Protein AF-A0A9K3CS51-F1 (afdb_monomer_lite)

Foldseek 3Di:
DVVVVVQVVQDDVPDDGDDDDDDDPVCVVVVVVVVVVDPDDDDDDDDDVVVVVVVVVVCVVCVVVVVVVVVVVVVVVVVVVVVVVVVVVVCCVVCVVVVVPDDDDDDPDDPVRVVVLVVLVVCCVVVVDPPVRSVVVNVCVPDPPPDPPPPPDDPPPQPPVNVVVVVVVVVVVVVVVVVVVCVVVVPDDDPVVVVVVVVVVVVPDDDPPDDDPVRVVVVVVVVVVVVVVVVVVPPDDDDDDDDDDDDDD

Organism: NCBI:txid797122

InterPro domains:
  IPR027417 P-loop containing nucleoside triphosphate hydrolase [G3DSA:3.40.50.300] (1-119)
  IPR027417 P-loop containing nucleoside triphosphate hydrolase [SSF52540] (1-92)
  IPR050079 DEAD box RNA helicase [PTHR47959] (2-235)

Structure (mmCIF, N/CA/C/O backbone):
data_AF-A0A9K3CS51-F1
#
_entry.id   AF-A0A9K3CS51-F1
#
loop_
_atom_site.group_PDB
_atom_site.id
_atom_site.type_symbol
_atom_site.label_atom_id
_atom_site.label_alt_id
_atom_site.label_comp_id
_atom_site.label_asym_id
_atom_site.label_entity_id
_atom_site.label_seq_id
_atom_site.pdbx_PDB_ins_code
_atom_site.Cartn_x
_atom_site.Cartn_y
_atom_site.Cartn_z
_atom_site.occupancy
_atom_site.B_iso_or_equiv
_atom_site.auth_seq_id
_atom_site.auth_comp_id
_atom_site.auth_asym_id
_atom_site.auth_atom_id
_atom_site.pdbx_PDB_model_num
ATOM 1 N N . GLU A 1 1 ? -0.557 -7.206 22.314 1.00 60.78 1 GLU A N 1
ATOM 2 C CA . GLU A 1 1 ? 0.568 -6.248 22.241 1.00 60.78 1 GLU A CA 1
ATOM 3 C C . GLU A 1 1 ? 0.472 -5.259 21.083 1.00 60.78 1 GLU A C 1
ATOM 5 O O . GLU A 1 1 ? 0.597 -4.070 21.333 1.00 60.78 1 GLU A O 1
ATOM 10 N N . GLU A 1 2 ? 0.184 -5.680 19.843 1.00 77.31 2 GLU A N 1
ATOM 11 C CA . GLU A 1 2 ? 0.169 -4.758 18.687 1.00 77.31 2 GLU A CA 1
ATOM 12 C C . GLU A 1 2 ? -0.729 -3.517 18.868 1.00 77.31 2 GLU A C 1
ATOM 14 O O . GLU A 1 2 ? -0.327 -2.407 18.525 1.00 77.31 2 GLU A O 1
ATOM 19 N N . HIS A 1 3 ? -1.920 -3.676 19.451 1.00 79.06 3 HIS A N 1
ATOM 20 C CA . HIS A 1 3 ? -2.832 -2.555 19.683 1.00 79.06 3 HIS A CA 1
ATOM 21 C C . HIS A 1 3 ? -2.299 -1.548 20.717 1.00 79.06 3 HIS A C 1
ATOM 23 O O . HIS A 1 3 ? -2.399 -0.348 20.497 1.00 79.06 3 HIS A O 1
ATOM 29 N N . VAL A 1 4 ? -1.639 -2.016 21.781 1.00 78.12 4 VAL A N 1
ATOM 30 C CA . VAL A 1 4 ? -1.059 -1.149 22.823 1.00 78.12 4 VAL A CA 1
ATOM 31 C C . VAL A 1 4 ? 0.035 -0.253 22.238 1.00 78.12 4 VAL A C 1
ATOM 33 O O . VAL A 1 4 ? 0.083 0.938 22.529 1.00 78.12 4 VAL A O 1
ATOM 36 N N . HIS A 1 5 ? 0.872 -0.784 21.342 1.00 82.44 5 HIS A N 1
ATOM 37 C CA . HIS A 1 5 ? 1.891 0.018 20.656 1.00 82.44 5 HIS A CA 1
ATOM 38 C C . HIS A 1 5 ? 1.290 1.050 19.693 1.00 82.44 5 HIS A C 1
ATOM 40 O O . HIS A 1 5 ? 1.863 2.122 19.503 1.00 82.44 5 HIS A O 1
ATOM 46 N N . ARG A 1 6 ? 0.132 0.749 19.089 1.00 81.75 6 ARG A N 1
ATOM 47 C CA . ARG A 1 6 ? -0.605 1.708 18.253 1.00 81.75 6 ARG A CA 1
ATOM 48 C C . ARG A 1 6 ? -1.228 2.813 19.113 1.00 81.75 6 ARG A C 1
ATOM 50 O O . ARG A 1 6 ? -1.012 3.984 18.806 1.00 81.75 6 ARG A O 1
ATOM 57 N N . ALA A 1 7 ? -1.888 2.448 20.212 1.00 78.75 7 ALA A N 1
ATOM 58 C CA . ALA A 1 7 ? -2.456 3.381 21.185 1.00 78.75 7 ALA A CA 1
ATOM 59 C C . ALA A 1 7 ? -1.379 4.278 21.822 1.00 78.75 7 ALA A C 1
ATOM 61 O O . ALA A 1 7 ? -1.579 5.473 22.003 1.00 78.75 7 ALA A O 1
ATOM 62 N N . GLY A 1 8 ? -0.174 3.754 22.062 1.00 80.44 8 GLY A N 1
ATOM 63 C CA . GLY A 1 8 ? 0.957 4.537 22.568 1.00 80.44 8 GLY A CA 1
ATOM 64 C C . GLY A 1 8 ? 1.396 5.702 21.665 1.00 80.44 8 GLY A C 1
ATOM 65 O O . GLY A 1 8 ? 2.151 6.560 22.110 1.00 80.44 8 GLY A O 1
ATOM 66 N N . ARG A 1 9 ? 0.928 5.775 20.407 1.00 84.62 9 ARG A N 1
ATOM 67 C CA . ARG A 1 9 ? 1.195 6.914 19.505 1.00 84.62 9 ARG A CA 1
ATOM 68 C C . ARG A 1 9 ? 0.262 8.102 19.755 1.00 84.62 9 ARG A C 1
ATOM 70 O O . ARG A 1 9 ? 0.612 9.216 19.361 1.00 84.62 9 ARG A O 1
ATOM 77 N N . THR A 1 10 ? -0.909 7.874 20.355 1.00 83.88 10 THR A N 1
ATOM 78 C CA . THR A 1 10 ? -1.945 8.903 20.544 1.00 83.88 10 THR A CA 1
ATOM 79 C C . THR A 1 10 ? -1.752 9.681 21.845 1.00 83.88 10 THR A C 1
ATOM 81 O O . THR A 1 10 ? -1.935 10.896 21.851 1.00 83.88 10 THR A O 1
ATOM 84 N N . ALA A 1 11 ? -1.310 9.031 22.925 1.00 77.50 11 ALA A N 1
ATOM 85 C CA . ALA A 1 11 ? -1.002 9.696 24.190 1.00 77.50 11 ALA A CA 1
ATOM 86 C C . ALA A 1 11 ? 0.442 10.234 24.202 1.00 77.50 11 ALA A C 1
ATOM 88 O O . ALA A 1 11 ? 1.408 9.474 24.142 1.00 77.50 11 ALA A O 1
ATOM 89 N N . ARG A 1 12 ? 0.602 11.560 24.296 1.00 79.06 12 ARG A N 1
ATOM 90 C CA . ARG A 1 12 ? 1.907 12.237 24.432 1.00 79.06 12 ARG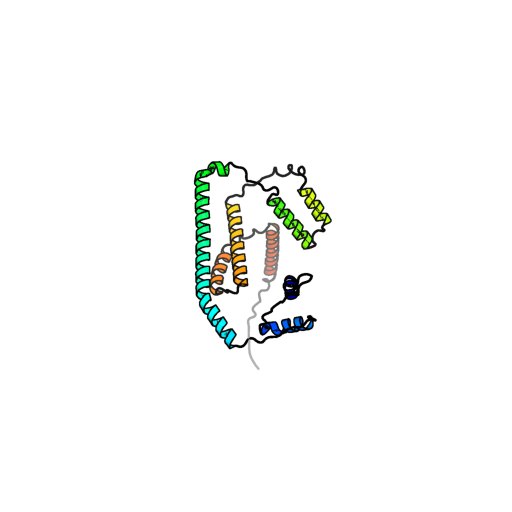 A CA 1
ATOM 91 C C . ARG A 1 12 ? 2.053 12.799 25.845 1.00 79.06 12 ARG A C 1
ATOM 93 O O . ARG A 1 12 ? 1.056 13.123 26.480 1.00 79.06 12 ARG A O 1
ATOM 100 N N . LYS A 1 13 ? 3.286 12.940 26.347 1.00 83.06 13 LYS A N 1
ATOM 101 C CA . LYS A 1 13 ? 3.548 13.444 27.710 1.00 83.06 13 LYS A CA 1
ATOM 102 C C . LYS A 1 13 ? 2.792 14.761 27.955 1.00 83.06 13 LYS A C 1
ATOM 104 O O . LYS A 1 13 ? 3.029 15.738 27.255 1.00 83.06 13 LYS A O 1
ATOM 109 N N . GLY A 1 14 ? 1.906 14.762 28.952 1.00 82.19 14 GLY A N 1
ATOM 110 C CA . GLY A 1 14 ? 1.109 15.929 29.347 1.00 82.19 14 GLY A CA 1
ATOM 111 C C . GLY A 1 14 ? -0.234 16.099 28.626 1.00 82.19 14 GLY A C 1
ATOM 112 O O . GLY A 1 14 ? -0.964 17.019 28.972 1.00 82.19 14 GLY A O 1
ATOM 113 N N . MET A 1 15 ? -0.592 15.231 27.671 1.00 80.00 15 MET A N 1
ATOM 114 C CA . MET A 1 15 ? -1.892 15.258 26.987 1.00 80.00 15 MET A CA 1
ATOM 115 C C . MET A 1 15 ? -2.560 13.880 27.011 1.00 80.00 15 MET A C 1
ATOM 117 O O . MET A 1 15 ? -1.904 12.858 26.798 1.00 80.00 15 MET A O 1
ATOM 121 N N . SER A 1 16 ? -3.875 13.841 27.233 1.00 81.00 16 SER A N 1
ATOM 122 C CA . SER A 1 16 ? -4.664 12.617 27.084 1.00 81.00 16 SER A CA 1
ATOM 123 C C . SER A 1 16 ? -4.859 12.292 25.599 1.00 81.00 16 SER A C 1
ATOM 125 O O . SER A 1 16 ? -5.219 13.150 24.796 1.00 81.00 16 SER A O 1
ATOM 127 N N . GLY A 1 17 ? -4.586 11.043 25.221 1.00 83.62 17 GLY A N 1
ATOM 128 C CA . GLY A 1 17 ? -4.902 10.505 23.898 1.00 83.62 17 GLY A CA 1
ATOM 129 C C . GLY A 1 17 ? -6.182 9.678 23.963 1.00 83.62 17 GLY A C 1
ATOM 130 O O . GLY A 1 17 ? -6.370 8.926 24.917 1.00 83.62 17 GLY A O 1
ATOM 131 N N . VAL A 1 18 ? -7.046 9.804 22.955 1.00 85.25 18 VAL A N 1
ATOM 132 C CA . VAL A 1 18 ? -8.214 8.929 22.784 1.00 85.25 18 VAL A CA 1
ATOM 133 C C . VAL A 1 18 ? -7.890 7.919 21.694 1.00 85.25 18 VAL A C 1
ATOM 135 O O . VAL A 1 18 ? -7.451 8.299 20.607 1.00 85.25 18 VAL A O 1
ATOM 138 N N . ASP A 1 19 ? -8.096 6.641 21.988 1.00 86.75 19 ASP A N 1
ATOM 139 C CA . ASP A 1 19 ? -8.000 5.563 21.010 1.00 86.75 19 ASP A CA 1
ATOM 140 C C . ASP A 1 19 ? -9.376 4.926 20.805 1.00 86.75 19 ASP A C 1
ATOM 142 O O . ASP A 1 19 ? -10.133 4.737 21.759 1.00 86.75 19 ASP A O 1
ATOM 146 N N . VAL A 1 20 ? -9.716 4.633 19.549 1.00 88.50 20 VAL A N 1
ATOM 147 C CA . VAL A 1 20 ? -11.029 4.104 19.162 1.00 88.50 20 VAL A CA 1
ATOM 148 C C . VAL A 1 20 ? -10.824 2.807 18.394 1.00 88.50 20 VAL A C 1
ATOM 150 O O . VAL A 1 20 ? -10.266 2.797 17.298 1.00 88.50 20 VAL A O 1
ATOM 153 N N . MET A 1 21 ? -11.322 1.707 18.958 1.00 86.62 21 MET A N 1
ATOM 154 C CA . MET A 1 21 ? -11.309 0.392 18.323 1.00 86.62 21 MET A CA 1
ATOM 155 C C . MET A 1 21 ? -12.717 0.016 17.850 1.00 86.62 21 MET A C 1
ATOM 157 O O . MET A 1 21 ? -13.659 -0.007 18.639 1.00 86.62 21 MET A O 1
ATOM 161 N N . LEU A 1 22 ? -12.844 -0.350 16.572 1.00 89.25 22 LEU A N 1
ATOM 162 C CA . LEU A 1 22 ? -14.018 -1.059 16.063 1.00 89.25 22 LEU A CA 1
ATOM 163 C C . LEU A 1 22 ? -13.807 -2.559 16.258 1.00 89.25 22 LEU A C 1
ATOM 165 O O . LEU A 1 22 ? -12.813 -3.114 15.793 1.00 89.25 22 LEU A O 1
ATOM 169 N N . VAL A 1 23 ? -14.736 -3.206 16.956 1.00 89.88 23 VAL A N 1
ATOM 170 C CA . VAL A 1 23 ? -14.643 -4.627 17.304 1.00 89.88 23 VAL A CA 1
ATOM 171 C C . VAL A 1 23 ? -15.681 -5.404 16.509 1.00 89.88 23 VAL A C 1
ATOM 173 O O . VAL A 1 23 ? -16.881 -5.177 16.654 1.00 89.88 23 VAL A O 1
ATOM 176 N N . SER A 1 24 ? -15.210 -6.332 15.680 1.00 89.25 24 SER A N 1
ATOM 177 C CA . SER A 1 24 ? -16.059 -7.320 15.017 1.00 89.25 24 SER A CA 1
ATOM 178 C C . SER A 1 24 ? -16.418 -8.462 15.981 1.00 89.25 24 SER A C 1
ATOM 180 O O . SER A 1 24 ? -15.819 -8.607 17.050 1.00 89.25 24 SER A O 1
ATOM 182 N N . GLU A 1 25 ? -17.382 -9.313 15.627 1.00 87.12 25 GLU A N 1
ATOM 183 C CA . GLU A 1 25 ? -17.766 -10.446 16.482 1.00 87.12 25 GLU A CA 1
ATOM 184 C C . GLU A 1 25 ? -16.616 -11.426 16.744 1.00 87.12 25 GLU A C 1
ATOM 186 O O . GLU A 1 25 ? -16.468 -11.901 17.874 1.00 87.12 25 GLU A O 1
ATOM 191 N N . SER A 1 26 ? -15.762 -11.671 15.746 1.00 90.88 26 SER A N 1
ATOM 192 C CA . SER A 1 26 ? -14.605 -12.565 15.871 1.00 90.88 26 SER A CA 1
ATOM 193 C C . SER A 1 26 ? -13.559 -12.049 16.858 1.00 90.88 26 SER A C 1
ATOM 195 O O . SER A 1 26 ? -12.896 -12.838 17.529 1.00 90.88 26 SER A O 1
ATOM 197 N N . ASP A 1 27 ? -13.445 -10.728 17.003 1.00 88.94 27 ASP A N 1
ATOM 198 C CA . ASP A 1 27 ? -12.407 -10.096 17.821 1.00 88.94 27 ASP A CA 1
ATOM 199 C C . ASP A 1 27 ? -12.849 -9.834 19.267 1.00 88.94 27 ASP A C 1
ATOM 201 O O . ASP A 1 27 ? -12.068 -9.331 20.081 1.00 88.94 27 ASP A O 1
ATOM 205 N N . ARG A 1 28 ? -14.080 -10.218 19.638 1.00 88.50 28 ARG A N 1
ATOM 206 C CA . ARG A 1 28 ? -14.637 -9.984 20.983 1.00 88.50 28 ARG A CA 1
ATOM 207 C C . ARG A 1 28 ? -13.790 -10.586 22.103 1.00 88.50 28 ARG A C 1
ATOM 209 O O . ARG A 1 28 ? -13.698 -10.001 23.180 1.00 88.50 28 ARG A O 1
ATOM 216 N N . THR A 1 29 ? -13.171 -11.743 21.884 1.00 89.81 29 THR A N 1
ATOM 217 C CA . THR A 1 29 ? -12.295 -12.390 22.880 1.00 89.81 29 THR A CA 1
ATOM 218 C C . THR A 1 29 ? -11.025 -11.574 23.124 1.00 89.81 29 THR A C 1
ATOM 220 O O . THR A 1 29 ? -10.633 -11.365 24.274 1.00 89.81 29 THR A O 1
ATOM 223 N N . ASN A 1 30 ? -10.428 -11.043 22.055 1.00 86.94 30 ASN A N 1
ATOM 224 C CA . ASN A 1 30 ? -9.260 -10.171 22.120 1.00 86.94 30 ASN A CA 1
ATOM 225 C C . ASN A 1 30 ? -9.591 -8.831 22.780 1.00 86.94 30 ASN A C 1
ATOM 227 O O . ASN A 1 30 ? -8.854 -8.400 23.665 1.00 86.94 30 ASN A O 1
ATOM 231 N N . ALA A 1 31 ? -10.722 -8.220 22.421 1.00 87.12 31 ALA A N 1
ATOM 232 C CA . ALA A 1 31 ? -11.194 -6.986 23.042 1.00 87.12 31 ALA A CA 1
ATOM 233 C C . ALA A 1 31 ? -11.432 -7.162 24.552 1.00 87.12 31 ALA A C 1
ATOM 235 O O . ALA A 1 31 ? -10.985 -6.337 25.344 1.00 87.12 31 ALA A O 1
ATOM 236 N N . LYS A 1 32 ? -12.040 -8.281 24.977 1.00 88.19 32 LYS A N 1
ATOM 237 C CA . LYS A 1 32 ? -12.217 -8.610 26.404 1.00 88.19 32 LYS A CA 1
ATOM 238 C C . LYS A 1 32 ? -10.892 -8.759 27.150 1.00 88.19 32 LYS A C 1
ATOM 240 O O . LYS A 1 32 ? -10.814 -8.375 28.311 1.00 88.19 32 LYS A O 1
ATOM 245 N N . ARG A 1 33 ? -9.861 -9.331 26.519 1.00 88.94 33 ARG A N 1
ATOM 246 C CA . ARG A 1 33 ? -8.523 -9.429 27.124 1.00 88.94 33 ARG A CA 1
ATOM 247 C C . ARG A 1 33 ? -7.908 -8.044 27.323 1.00 88.94 33 ARG A C 1
ATOM 249 O O . ARG A 1 33 ? -7.457 -7.753 28.421 1.00 88.94 33 ARG A O 1
ATOM 256 N N . ILE A 1 34 ? -7.962 -7.194 26.299 1.00 86.25 34 ILE A N 1
ATOM 257 C CA . ILE A 1 34 ? -7.446 -5.819 26.369 1.00 86.25 34 ILE A CA 1
ATOM 258 C C . ILE A 1 34 ? -8.180 -5.034 27.461 1.00 86.25 34 ILE A C 1
ATOM 260 O O . ILE A 1 34 ? -7.543 -4.391 28.286 1.00 86.25 34 ILE A O 1
ATOM 264 N N . LEU A 1 35 ? -9.506 -5.161 27.539 1.00 86.44 35 LEU A N 1
ATOM 265 C CA . LEU A 1 35 ? -10.313 -4.484 28.554 1.00 86.44 35 LEU A CA 1
ATOM 266 C C . LEU A 1 35 ? -9.942 -4.890 29.991 1.00 86.44 35 LEU A C 1
ATOM 268 O O . LEU A 1 35 ? -10.016 -4.061 30.886 1.00 86.44 35 LEU A O 1
ATOM 272 N N . LYS A 1 36 ? -9.517 -6.141 30.219 1.00 87.88 36 LYS A N 1
ATOM 273 C CA . LYS A 1 36 ? -9.029 -6.592 31.536 1.00 87.88 36 LYS A CA 1
ATOM 274 C C . LYS A 1 36 ? -7.675 -5.987 31.917 1.00 87.88 36 LYS A C 1
ATOM 276 O O . LYS A 1 36 ? -7.378 -5.880 33.101 1.00 87.88 36 LYS A O 1
ATOM 281 N N . GLU A 1 37 ? -6.842 -5.658 30.933 1.00 84.88 37 GLU A N 1
ATOM 282 C CA . GLU A 1 37 ? -5.500 -5.099 31.143 1.00 84.88 37 GLU A CA 1
ATOM 283 C C . GLU A 1 37 ? -5.532 -3.571 31.328 1.00 84.88 37 GLU A C 1
ATOM 285 O O . GLU A 1 37 ? -4.684 -3.008 32.024 1.00 84.88 37 GLU A O 1
ATOM 290 N N . VAL A 1 38 ? -6.518 -2.893 30.734 1.00 83.75 38 VAL A N 1
ATOM 291 C CA . VAL A 1 38 ? -6.693 -1.438 30.821 1.00 83.75 38 VAL A CA 1
ATOM 292 C C . VAL A 1 38 ? -7.242 -1.041 32.197 1.00 83.75 38 VAL A C 1
ATOM 294 O O . VAL A 1 38 ? -8.274 -1.533 32.636 1.00 83.75 38 VAL A O 1
ATOM 297 N N . LYS A 1 39 ? -6.563 -0.106 32.875 1.00 78.88 39 LYS A N 1
ATOM 298 C CA . LYS A 1 39 ? -6.945 0.424 34.204 1.00 78.88 39 LYS A CA 1
ATOM 299 C C . LYS A 1 39 ? -7.625 1.806 34.150 1.00 78.88 39 LYS A C 1
ATOM 301 O O . LYS A 1 39 ? -7.621 2.524 35.144 1.00 78.88 39 LYS A O 1
ATOM 306 N N . GLY A 1 40 ? -8.136 2.204 32.986 1.00 79.75 40 GLY A N 1
ATOM 307 C CA . GLY A 1 40 ? -8.783 3.501 32.751 1.00 79.75 40 GLY A CA 1
ATOM 308 C C . GLY A 1 40 ? -10.279 3.372 32.472 1.00 79.75 40 GLY A C 1
ATOM 309 O O . GLY A 1 40 ? -10.794 2.263 32.346 1.00 79.75 40 GLY A O 1
ATOM 310 N N . ASP A 1 41 ? -10.959 4.512 32.352 1.00 82.38 41 ASP A N 1
ATOM 311 C CA . ASP A 1 41 ? -12.364 4.544 31.948 1.00 82.38 41 ASP A CA 1
ATOM 312 C C . ASP A 1 41 ? -12.497 4.140 30.471 1.00 82.38 41 ASP A C 1
ATOM 314 O O . ASP A 1 41 ? -11.832 4.703 29.595 1.00 82.38 41 ASP A O 1
ATOM 318 N N . VAL A 1 42 ? -13.321 3.128 30.199 1.00 85.50 42 VAL A N 1
ATOM 319 C CA . VAL A 1 42 ? -13.534 2.591 28.853 1.00 85.50 42 VAL A CA 1
ATOM 320 C C . VAL A 1 42 ? -15.009 2.677 28.516 1.00 85.50 42 VAL A C 1
ATOM 322 O O . VAL A 1 42 ? -15.845 1.968 29.074 1.00 85.50 42 VAL A O 1
ATOM 325 N N . THR A 1 43 ? -15.326 3.513 27.530 1.00 88.88 43 THR A N 1
ATOM 326 C CA . THR A 1 43 ? -16.689 3.641 27.023 1.00 88.88 43 THR A CA 1
ATOM 327 C C . THR A 1 43 ? -16.942 2.619 25.919 1.00 88.88 43 THR A C 1
ATOM 329 O O . THR A 1 43 ? -16.314 2.636 24.862 1.00 88.88 43 THR A O 1
ATOM 332 N N . MET A 1 44 ? -17.892 1.715 26.157 1.00 88.88 44 MET A N 1
ATOM 333 C CA . MET A 1 44 ? -18.355 0.755 25.157 1.00 88.88 44 MET A CA 1
ATOM 334 C C . MET A 1 44 ? -19.633 1.276 24.504 1.00 88.88 44 MET A C 1
ATOM 336 O O . MET A 1 44 ? -20.599 1.597 25.193 1.00 88.88 44 MET A O 1
ATOM 340 N N . ARG A 1 45 ? -19.649 1.356 23.171 1.00 90.00 45 ARG A N 1
ATOM 341 C CA . ARG A 1 45 ? -20.833 1.748 22.397 1.00 90.00 45 ARG A CA 1
ATOM 342 C C . ARG A 1 45 ? -21.180 0.658 21.396 1.00 90.00 45 ARG A C 1
ATOM 344 O O . ARG A 1 45 ? -20.312 0.198 20.658 1.00 90.00 45 ARG A O 1
ATOM 351 N N . THR A 1 46 ? -22.451 0.279 21.360 1.00 90.62 46 THR A N 1
ATOM 352 C CA . THR A 1 46 ? -22.994 -0.600 20.322 1.00 90.62 46 THR A CA 1
ATOM 353 C C . THR A 1 46 ? -23.475 0.264 19.164 1.00 90.62 46 THR A C 1
ATOM 355 O O . THR A 1 46 ? -24.183 1.247 19.378 1.00 90.62 46 THR A O 1
ATOM 358 N N . ILE A 1 47 ? -23.068 -0.082 17.944 1.00 90.25 47 ILE A N 1
ATOM 359 C CA . ILE A 1 47 ? -23.504 0.616 16.732 1.00 90.25 47 ILE A CA 1
ATOM 360 C C . ILE A 1 47 ? -24.870 0.040 16.323 1.00 90.25 47 ILE A C 1
ATOM 362 O O . ILE A 1 47 ? -24.959 -1.179 16.185 1.00 90.25 47 ILE A O 1
ATOM 366 N N . PRO A 1 48 ? -25.917 0.867 16.137 1.00 93.50 48 PRO A N 1
ATOM 367 C CA . PRO A 1 48 ? -27.208 0.403 15.635 1.00 93.50 48 PRO A CA 1
ATOM 368 C C . PRO A 1 48 ? -27.113 -0.125 14.201 1.00 93.50 48 PRO A C 1
ATOM 370 O O . PRO A 1 48 ? -26.369 0.425 13.385 1.00 93.50 48 PRO A O 1
ATOM 373 N N . ASP A 1 49 ? -27.929 -1.125 13.871 1.00 92.31 49 ASP A N 1
ATOM 374 C CA . ASP A 1 49 ? -27.917 -1.763 12.548 1.00 92.31 49 ASP A CA 1
ATOM 375 C C . ASP A 1 49 ? -28.258 -0.792 11.409 1.00 92.31 49 ASP A C 1
ATOM 377 O O . ASP A 1 49 ? -27.659 -0.867 10.337 1.00 92.31 49 ASP A O 1
ATOM 381 N N . THR A 1 50 ? -29.118 0.198 11.665 1.00 94.81 50 THR A N 1
ATOM 382 C CA . THR A 1 50 ? -29.484 1.242 10.691 1.00 94.81 50 THR A CA 1
ATOM 383 C C . THR A 1 50 ? -28.266 2.013 10.176 1.00 94.81 50 THR A C 1
ATOM 385 O O . THR A 1 50 ? -28.098 2.209 8.975 1.00 94.81 50 THR A O 1
ATOM 388 N N . VAL A 1 51 ? -27.344 2.379 11.071 1.00 94.62 51 VAL A N 1
ATOM 389 C CA . VAL A 1 51 ? -26.107 3.091 10.710 1.00 94.62 51 VAL A CA 1
ATOM 390 C C . VAL A 1 51 ? -25.181 2.191 9.888 1.00 94.62 51 VAL A C 1
ATOM 392 O O . VAL A 1 51 ? -24.482 2.655 8.985 1.00 94.62 51 VAL A O 1
ATOM 395 N N . ILE A 1 52 ? -25.166 0.890 10.189 1.00 92.06 52 ILE A N 1
ATOM 396 C CA . ILE A 1 52 ? -24.362 -0.089 9.455 1.00 92.06 52 ILE A CA 1
ATOM 397 C C . ILE A 1 52 ? -24.883 -0.222 8.021 1.00 92.06 52 ILE A C 1
ATOM 399 O O . ILE A 1 52 ? -24.079 -0.272 7.088 1.00 92.06 52 ILE A O 1
ATOM 403 N N . GLU A 1 53 ? -26.199 -0.263 7.827 1.00 95.75 53 GLU A N 1
ATOM 404 C CA . GLU A 1 53 ? -26.833 -0.322 6.506 1.00 95.75 53 GLU A CA 1
ATOM 405 C C . GLU A 1 53 ? -26.540 0.926 5.667 1.00 95.75 53 GLU A C 1
ATOM 407 O O . GLU A 1 53 ? -26.098 0.796 4.521 1.00 95.75 53 GLU A O 1
ATOM 412 N N . ASP A 1 54 ? -26.644 2.119 6.255 1.00 96.56 54 ASP A N 1
ATOM 413 C CA . ASP A 1 54 ? -26.301 3.378 5.584 1.00 96.56 54 ASP A CA 1
ATOM 414 C C . ASP A 1 54 ? -24.844 3.395 5.101 1.00 96.56 54 ASP A C 1
ATOM 416 O O . ASP A 1 54 ? -24.535 3.775 3.964 1.00 96.56 54 ASP A O 1
ATOM 420 N N . ILE A 1 55 ? -23.913 2.963 5.959 1.00 95.25 55 ILE A N 1
ATOM 421 C CA . ILE A 1 55 ? -22.489 2.896 5.614 1.00 95.25 55 ILE A CA 1
ATOM 422 C C . ILE A 1 55 ? -22.247 1.825 4.548 1.00 95.25 55 ILE A C 1
ATOM 424 O O . ILE A 1 55 ? -21.493 2.072 3.605 1.00 95.25 55 ILE A O 1
ATOM 428 N N . LYS A 1 56 ? -22.903 0.661 4.633 1.00 94.94 56 LYS A N 1
ATOM 429 C CA . LYS A 1 56 ? -22.833 -0.376 3.589 1.00 94.94 56 LYS A CA 1
ATOM 430 C C . LYS A 1 56 ? -23.312 0.155 2.237 1.00 94.94 56 LYS A C 1
ATOM 432 O O . LYS A 1 56 ? -22.670 -0.133 1.222 1.00 94.94 56 LYS A O 1
ATOM 437 N N . GLY A 1 57 ? -24.373 0.961 2.215 1.00 95.81 57 GLY A N 1
ATOM 438 C CA . GLY A 1 57 ? -24.847 1.655 1.017 1.00 95.81 57 GLY A CA 1
ATOM 439 C C . GLY A 1 57 ? -23.774 2.570 0.421 1.00 95.81 57 GLY A C 1
ATOM 440 O O . GLY A 1 57 ? -23.422 2.429 -0.751 1.00 95.81 57 GLY A O 1
ATOM 441 N N . LYS A 1 58 ? -23.168 3.433 1.249 1.00 96.12 58 LYS A N 1
ATOM 442 C CA . LYS A 1 58 ? -22.077 4.343 0.838 1.00 96.12 58 LYS A CA 1
ATOM 443 C C . LYS A 1 58 ? -20.836 3.606 0.327 1.00 96.12 58 LYS A C 1
ATOM 445 O O . LYS A 1 58 ? -20.223 4.009 -0.659 1.00 96.12 58 LYS A O 1
ATOM 450 N N . VAL A 1 59 ? -20.446 2.509 0.976 1.00 95.81 59 VAL A N 1
ATOM 451 C CA . VAL A 1 59 ? -19.313 1.685 0.521 1.00 95.81 59 VAL A CA 1
ATOM 452 C C . VAL A 1 59 ? -19.628 1.054 -0.834 1.00 95.81 59 VAL A C 1
ATOM 454 O O . VAL A 1 59 ? -18.780 1.047 -1.727 1.00 95.81 59 VAL A O 1
ATOM 457 N N . SER A 1 60 ? -20.855 0.565 -1.015 1.00 94.94 60 SER A N 1
ATOM 458 C CA . SER A 1 60 ? -21.289 -0.058 -2.266 1.00 94.94 60 SER A CA 1
ATOM 459 C C . SER A 1 60 ? -21.314 0.939 -3.426 1.00 94.94 60 SER A C 1
ATOM 461 O O . SER A 1 60 ? -20.853 0.600 -4.516 1.00 94.94 60 SER A O 1
ATOM 463 N N . SER A 1 61 ? -21.751 2.183 -3.192 1.00 95.44 61 SER A N 1
ATOM 464 C CA . SER A 1 61 ? -21.754 3.226 -4.225 1.00 95.44 61 SER A CA 1
ATOM 465 C C . SER A 1 61 ? -20.341 3.624 -4.665 1.00 95.44 61 SER A C 1
ATOM 467 O O . SER A 1 61 ? -20.091 3.824 -5.851 1.00 95.44 61 SER A O 1
ATOM 469 N N . VAL A 1 62 ? -19.387 3.696 -3.731 1.00 96.62 62 VAL A N 1
ATOM 470 C CA . VAL A 1 62 ? -17.995 4.084 -4.032 1.00 96.62 62 VAL A CA 1
ATOM 471 C C . VAL A 1 62 ? -17.193 2.932 -4.648 1.00 96.62 62 VAL A C 1
ATOM 473 O O . VAL A 1 62 ? -16.259 3.165 -5.419 1.00 96.62 62 VAL A O 1
ATOM 476 N N . ARG A 1 63 ? -17.569 1.677 -4.375 1.00 95.38 63 ARG A N 1
ATOM 477 C CA . ARG A 1 63 ? -16.843 0.488 -4.847 1.00 95.38 63 ARG A CA 1
ATOM 478 C C . ARG A 1 63 ? -16.652 0.471 -6.363 1.00 95.38 63 ARG A C 1
ATOM 480 O O . ARG A 1 63 ? -15.558 0.154 -6.826 1.00 95.38 63 ARG A O 1
ATOM 487 N N . ALA A 1 64 ? -17.680 0.826 -7.132 1.00 93.81 64 ALA A N 1
ATOM 488 C CA . ALA A 1 64 ? -17.593 0.849 -8.592 1.00 93.81 64 ALA A CA 1
ATOM 489 C C . ALA A 1 64 ? -16.545 1.861 -9.090 1.00 93.81 64 ALA A C 1
ATOM 491 O O . ALA A 1 64 ? -15.733 1.536 -9.959 1.00 93.81 64 ALA A O 1
ATOM 492 N N . VAL A 1 65 ? -16.513 3.053 -8.485 1.00 95.62 65 VAL A N 1
ATOM 493 C CA . VAL A 1 65 ? -15.564 4.126 -8.819 1.00 95.62 65 VAL A CA 1
ATOM 494 C C . VAL A 1 65 ? -14.132 3.706 -8.494 1.00 95.62 65 VAL A C 1
ATOM 496 O O . VAL A 1 65 ? -13.243 3.837 -9.333 1.00 95.62 65 VAL A O 1
ATOM 499 N N . VAL A 1 66 ? -13.908 3.125 -7.313 1.00 96.44 66 VAL A N 1
ATOM 500 C CA . VAL A 1 66 ? -12.577 2.646 -6.902 1.00 96.44 66 VAL A CA 1
ATOM 501 C C . VAL A 1 66 ? -12.087 1.528 -7.821 1.00 96.44 66 VAL A C 1
ATOM 503 O O . VAL A 1 66 ? -10.942 1.551 -8.265 1.00 96.44 66 VAL A O 1
ATOM 506 N N . MET A 1 67 ? -12.952 0.579 -8.181 1.00 96.00 67 MET A N 1
ATOM 507 C CA . MET A 1 67 ? -12.587 -0.503 -9.102 1.00 96.00 67 MET A CA 1
ATOM 508 C C . MET A 1 67 ? -12.309 -0.003 -10.525 1.00 96.00 67 MET A C 1
ATOM 510 O O . MET A 1 67 ? -11.481 -0.579 -11.231 1.00 96.00 67 MET A O 1
ATOM 514 N N . ALA A 1 68 ? -12.986 1.053 -10.978 1.00 95.81 68 ALA A N 1
ATOM 515 C CA . ALA A 1 68 ? -12.643 1.715 -12.234 1.00 95.81 68 ALA A CA 1
ATOM 516 C C . ALA A 1 68 ? -11.262 2.382 -12.139 1.00 95.81 68 ALA A C 1
ATOM 518 O O . ALA A 1 68 ? -10.414 2.146 -12.998 1.00 95.81 68 ALA A O 1
ATOM 519 N N . ARG A 1 69 ? -10.997 3.114 -11.050 1.00 96.75 69 ARG A N 1
ATOM 520 C CA . ARG A 1 69 ? -9.715 3.786 -10.823 1.00 96.75 69 ARG A CA 1
ATOM 521 C C . ARG A 1 69 ? -8.539 2.811 -10.766 1.00 96.75 69 ARG A C 1
ATOM 523 O O . ARG A 1 69 ? -7.566 3.024 -11.473 1.00 96.75 69 ARG A O 1
ATOM 530 N N . LEU A 1 70 ? -8.657 1.712 -10.020 1.00 96.56 70 LEU A N 1
ATOM 531 C CA . LEU A 1 70 ? -7.609 0.686 -9.935 1.00 96.56 70 LEU A CA 1
ATOM 532 C C . LEU A 1 70 ? -7.309 0.036 -11.291 1.00 96.56 70 LEU A C 1
ATOM 534 O O . LEU A 1 70 ? -6.163 -0.305 -11.583 1.00 96.56 70 LEU A O 1
ATOM 538 N N . ARG A 1 71 ? -8.331 -0.142 -12.138 1.00 97.25 71 ARG A N 1
ATOM 539 C CA . ARG A 1 71 ? -8.131 -0.643 -13.503 1.00 97.25 71 ARG A CA 1
ATOM 540 C C . ARG A 1 71 ? -7.389 0.373 -14.364 1.00 97.25 71 ARG A C 1
ATOM 542 O O . ARG A 1 71 ? -6.463 -0.030 -15.058 1.00 97.25 71 ARG A O 1
ATOM 549 N N . HIS A 1 72 ? -7.763 1.650 -14.293 1.00 96.44 72 HIS A N 1
ATOM 550 C CA . HIS A 1 72 ? -7.069 2.715 -15.020 1.00 96.44 72 HIS A CA 1
ATOM 551 C C . HIS A 1 72 ? -5.613 2.827 -14.561 1.00 96.44 72 HIS A C 1
ATOM 553 O O . HIS A 1 72 ? -4.722 2.727 -15.388 1.00 96.44 72 HIS A O 1
ATOM 559 N N . GLU A 1 73 ? -5.357 2.864 -13.252 1.00 96.88 73 GLU A N 1
ATOM 560 C CA . GLU A 1 73 ? -3.996 2.925 -12.701 1.00 96.88 73 GLU A CA 1
ATOM 561 C C . GLU A 1 73 ? -3.132 1.736 -13.132 1.00 96.88 73 GLU A C 1
ATOM 563 O O . GLU A 1 73 ? -1.941 1.891 -13.386 1.00 96.88 73 GLU A O 1
ATOM 568 N N . LYS A 1 74 ? -3.718 0.539 -13.258 1.00 97.25 74 LYS A N 1
ATOM 569 C CA . LYS A 1 74 ? -2.997 -0.631 -13.772 1.00 97.25 74 LYS A CA 1
ATOM 570 C C . LYS A 1 74 ? -2.620 -0.473 -15.247 1.00 97.25 74 LYS A C 1
ATOM 572 O O . LYS A 1 74 ? -1.535 -0.904 -15.628 1.00 97.25 74 LYS A O 1
ATOM 577 N N . ILE A 1 75 ? -3.515 0.092 -16.056 1.00 97.38 75 ILE A N 1
ATOM 578 C CA . ILE A 1 75 ? -3.263 0.359 -17.476 1.00 97.38 75 ILE A CA 1
ATOM 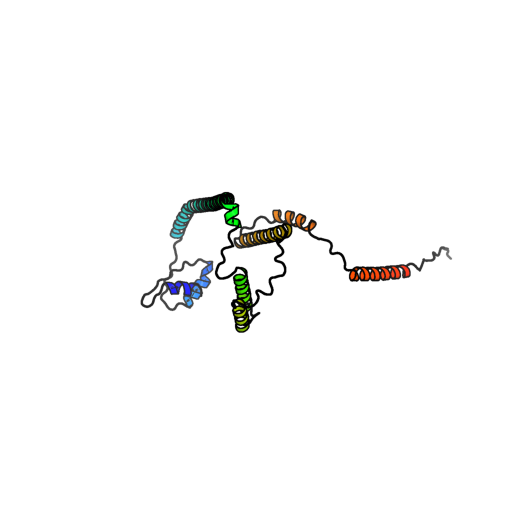579 C C . ILE A 1 75 ? -2.201 1.452 -17.605 1.00 97.38 75 ILE A C 1
ATOM 581 O O . ILE A 1 75 ? -1.198 1.224 -18.273 1.00 97.38 75 ILE A O 1
ATOM 585 N N . ASP A 1 76 ? -2.362 2.570 -16.900 1.00 96.12 76 ASP A N 1
ATOM 586 C CA . ASP A 1 76 ? -1.430 3.701 -16.905 1.00 96.12 76 ASP A CA 1
ATOM 587 C C . ASP A 1 76 ? -0.024 3.263 -16.471 1.00 96.12 76 ASP A C 1
ATOM 589 O O . ASP A 1 76 ? 0.965 3.577 -17.129 1.00 96.12 76 ASP A O 1
ATOM 593 N N . ALA A 1 77 ? 0.074 2.445 -15.419 1.00 97.00 77 ALA A N 1
ATOM 594 C CA . ALA A 1 77 ? 1.349 1.906 -14.957 1.00 97.00 77 ALA A CA 1
ATOM 595 C C . ALA A 1 77 ? 2.013 0.971 -15.981 1.00 97.00 77 ALA A C 1
ATOM 597 O O . ALA A 1 77 ? 3.240 0.866 -16.016 1.00 97.00 77 ALA A O 1
ATOM 598 N N . GLU A 1 78 ? 1.234 0.243 -16.785 1.00 97.25 78 GLU A N 1
ATOM 599 C CA . GLU A 1 78 ? 1.794 -0.582 -17.855 1.00 97.25 78 GLU A CA 1
ATOM 600 C C . GLU A 1 78 ? 2.226 0.282 -19.044 1.00 97.25 78 GLU A C 1
ATOM 602 O O . GLU A 1 78 ? 3.326 0.085 -19.558 1.00 97.25 78 GLU A O 1
ATOM 607 N N . MET A 1 79 ? 1.430 1.293 -19.407 1.00 97.06 79 MET A N 1
ATOM 608 C CA . MET A 1 79 ? 1.781 2.280 -20.430 1.00 97.06 79 MET A CA 1
ATOM 609 C C . MET A 1 79 ? 3.106 2.967 -20.095 1.00 97.06 79 MET A C 1
ATOM 611 O O . MET A 1 79 ? 4.035 2.893 -20.896 1.00 97.06 79 MET A O 1
ATOM 615 N N . GLU A 1 80 ? 3.270 3.476 -18.872 1.00 97.69 80 GLU A N 1
ATOM 616 C CA . GLU A 1 80 ? 4.516 4.105 -18.412 1.00 97.69 80 GLU A CA 1
ATOM 617 C C . GLU A 1 80 ? 5.723 3.154 -18.530 1.00 97.69 80 GLU A C 1
ATOM 619 O O . GLU A 1 80 ? 6.808 3.543 -18.971 1.00 97.69 80 GLU A O 1
ATOM 624 N N . ARG A 1 81 ? 5.556 1.865 -18.197 1.00 96.88 81 ARG A N 1
ATOM 625 C CA . ARG A 1 81 ? 6.629 0.866 -18.363 1.00 96.88 81 ARG A CA 1
ATOM 626 C C . ARG A 1 81 ? 6.984 0.645 -19.825 1.00 96.88 81 ARG A C 1
ATOM 628 O O . ARG A 1 81 ? 8.172 0.479 -20.125 1.00 96.88 81 ARG A O 1
ATOM 635 N N . THR A 1 82 ? 5.987 0.593 -20.708 1.00 97.38 82 THR A N 1
ATOM 636 C CA . THR A 1 82 ? 6.218 0.427 -22.147 1.00 97.38 82 THR A CA 1
ATOM 637 C C . THR A 1 82 ? 6.897 1.653 -22.746 1.00 97.38 82 THR A C 1
ATOM 639 O O . THR A 1 82 ? 7.902 1.498 -23.435 1.00 97.38 82 THR A O 1
ATOM 642 N N . GLU A 1 83 ? 6.456 2.859 -22.393 1.00 97.19 83 GLU A N 1
ATOM 643 C CA . GLU A 1 83 ? 7.064 4.124 -22.810 1.00 97.19 83 GLU A CA 1
ATOM 644 C C . GLU A 1 83 ? 8.510 4.222 -22.325 1.00 97.19 83 GLU A C 1
ATOM 646 O O . GLU A 1 83 ? 9.424 4.471 -23.112 1.00 97.19 83 GLU A O 1
ATOM 651 N N . ALA A 1 84 ? 8.765 3.900 -21.054 1.00 96.81 84 ALA A N 1
ATOM 652 C CA . ALA A 1 84 ? 10.116 3.850 -20.511 1.00 96.81 84 ALA A CA 1
ATOM 653 C C . ALA A 1 84 ? 10.982 2.764 -21.173 1.00 96.81 84 ALA A C 1
ATOM 655 O O . ALA A 1 84 ? 12.208 2.884 -21.217 1.00 96.81 84 ALA A O 1
ATOM 656 N N . ALA A 1 85 ? 10.403 1.660 -21.654 1.00 96.81 85 ALA A N 1
ATOM 657 C CA . ALA A 1 85 ? 11.134 0.648 -22.416 1.00 96.81 85 ALA A CA 1
ATOM 658 C C . ALA A 1 85 ? 11.468 1.132 -23.834 1.00 96.81 85 ALA A C 1
ATOM 660 O O . ALA A 1 85 ? 12.604 0.943 -24.268 1.00 96.81 85 ALA A O 1
ATOM 661 N N . ILE A 1 86 ? 10.524 1.792 -24.509 1.00 97.38 86 ILE A N 1
ATOM 662 C CA . ILE A 1 86 ? 10.710 2.392 -25.835 1.00 97.38 86 ILE A CA 1
ATOM 663 C C . ILE A 1 86 ? 11.776 3.485 -25.772 1.00 97.38 86 ILE A C 1
ATOM 665 O O . ILE A 1 86 ? 12.751 3.421 -26.515 1.00 97.38 86 ILE A O 1
ATOM 669 N N . SER A 1 87 ? 11.654 4.422 -24.830 1.00 96.81 87 SER A N 1
ATOM 670 C CA . SER A 1 87 ? 12.629 5.496 -24.628 1.00 96.81 87 SER A CA 1
ATOM 671 C C . SER A 1 87 ? 14.032 4.937 -24.377 1.00 96.81 87 SER A C 1
ATOM 673 O O . SER A 1 87 ? 14.991 5.329 -25.037 1.00 96.81 87 SER A O 1
ATOM 675 N N . ARG A 1 88 ? 14.162 3.923 -23.506 1.00 94.81 88 ARG A N 1
ATOM 676 C CA . ARG A 1 88 ? 15.449 3.241 -23.288 1.00 94.81 88 ARG A CA 1
ATOM 677 C C . ARG A 1 88 ? 15.977 2.568 -24.553 1.0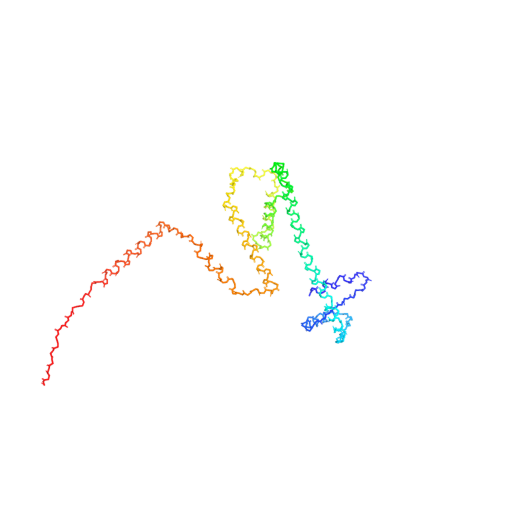0 94.81 88 ARG A C 1
ATOM 679 O O . ARG A 1 88 ? 17.184 2.593 -24.778 1.00 94.81 88 ARG A O 1
ATOM 686 N N . ALA A 1 89 ? 15.110 1.936 -25.342 1.00 96.00 89 ALA A N 1
ATOM 687 C CA . ALA A 1 89 ? 15.506 1.287 -26.586 1.00 96.00 89 ALA A CA 1
ATOM 688 C C . ALA A 1 89 ? 16.021 2.307 -27.612 1.00 96.00 89 ALA A C 1
ATOM 690 O O . ALA A 1 89 ? 17.061 2.057 -28.215 1.00 96.00 89 ALA A O 1
ATOM 691 N N . GLN A 1 90 ? 15.360 3.463 -27.735 1.00 95.31 90 GLN A N 1
ATOM 692 C CA . GLN A 1 90 ? 15.799 4.584 -28.572 1.00 95.31 90 GLN A CA 1
ATOM 693 C C . GLN A 1 90 ? 17.164 5.106 -28.117 1.00 95.31 90 GLN A C 1
ATOM 695 O O . GLN A 1 90 ? 18.112 5.088 -28.891 1.00 95.31 90 GLN A O 1
ATOM 700 N N . THR A 1 91 ? 17.328 5.417 -26.824 1.00 93.44 91 THR A N 1
ATOM 701 C CA . THR A 1 91 ? 18.621 5.885 -26.294 1.00 93.44 91 THR A CA 1
ATOM 702 C C . THR A 1 91 ? 19.757 4.885 -26.543 1.00 93.44 91 THR A C 1
ATOM 704 O O . THR A 1 91 ? 20.881 5.283 -26.838 1.00 93.44 91 THR A O 1
ATOM 707 N N . ILE A 1 92 ? 19.496 3.577 -26.424 1.00 92.81 92 ILE A N 1
ATOM 708 C CA . ILE A 1 92 ? 20.500 2.536 -26.701 1.00 92.81 92 ILE A CA 1
ATOM 709 C C . ILE A 1 92 ? 20.806 2.429 -28.199 1.00 92.81 92 ILE A C 1
ATOM 711 O O . ILE A 1 92 ? 21.952 2.141 -28.549 1.00 92.81 92 ILE A O 1
ATOM 715 N N . ALA A 1 93 ? 19.805 2.610 -29.062 1.00 93.12 93 ALA A N 1
ATOM 716 C CA . ALA A 1 93 ? 19.980 2.580 -30.508 1.00 93.12 93 ALA A CA 1
ATOM 717 C C . ALA A 1 93 ? 20.838 3.761 -30.982 1.00 93.12 93 ALA A C 1
ATOM 719 O O . ALA A 1 93 ? 21.815 3.536 -31.695 1.00 93.12 93 ALA A O 1
ATOM 720 N N . ASP A 1 94 ? 20.535 4.970 -30.506 1.00 95.06 94 ASP A N 1
ATOM 721 C CA . ASP A 1 94 ? 21.203 6.205 -30.927 1.00 95.06 94 ASP A CA 1
ATOM 722 C C . ASP A 1 94 ? 22.635 6.311 -30.368 1.00 95.06 94 ASP A C 1
ATOM 724 O O . ASP A 1 94 ? 23.560 6.691 -31.081 1.00 95.06 94 ASP A O 1
ATOM 728 N N . HIS A 1 95 ? 22.858 5.904 -29.111 1.00 91.50 95 HIS A N 1
ATOM 729 C CA . HIS A 1 95 ? 24.143 6.079 -28.409 1.00 91.50 95 HIS A CA 1
ATOM 730 C C . HIS A 1 95 ? 24.888 4.764 -28.148 1.00 91.50 95 HIS A C 1
ATOM 732 O O . HIS A 1 95 ? 25.579 4.605 -27.136 1.00 91.50 95 HIS A O 1
ATOM 738 N N . LYS A 1 96 ? 24.748 3.781 -29.040 1.00 90.38 96 LYS A N 1
ATOM 739 C CA . LYS A 1 96 ? 25.246 2.414 -28.829 1.00 90.38 96 LYS A CA 1
ATOM 740 C C . LYS A 1 96 ? 26.733 2.367 -28.449 1.00 90.38 96 LYS A C 1
ATOM 742 O O . LYS A 1 96 ? 27.091 1.809 -27.411 1.00 90.38 96 LYS A O 1
ATOM 747 N N . GLU A 1 97 ? 27.604 2.942 -29.273 1.00 89.19 97 GLU A N 1
ATOM 748 C CA . GLU A 1 97 ? 29.063 2.844 -29.107 1.00 89.19 97 GLU A CA 1
ATOM 749 C C . GLU A 1 97 ? 29.567 3.586 -27.860 1.00 89.19 97 GLU A C 1
ATOM 751 O O . GLU A 1 97 ? 30.395 3.069 -27.104 1.00 89.19 97 GLU A O 1
ATOM 756 N N . GLU A 1 98 ? 28.994 4.752 -27.572 1.00 90.69 98 GLU A N 1
ATOM 757 C CA . GLU A 1 98 ? 29.275 5.530 -26.365 1.00 90.69 98 GLU A CA 1
ATOM 758 C C . GLU A 1 98 ? 28.821 4.783 -25.094 1.00 90.69 98 GLU A C 1
ATOM 760 O O . GLU A 1 98 ? 29.560 4.673 -24.113 1.00 90.69 98 GLU A O 1
ATOM 765 N N . ILE A 1 99 ? 27.630 4.171 -25.117 1.00 86.88 99 ILE A N 1
ATOM 766 C CA . ILE A 1 99 ? 27.079 3.426 -23.976 1.00 86.88 99 ILE A CA 1
ATOM 767 C C . ILE A 1 99 ? 27.880 2.158 -23.665 1.00 86.88 99 ILE A C 1
ATOM 769 O O . ILE A 1 99 ? 27.987 1.795 -22.489 1.00 86.88 99 ILE A O 1
ATOM 773 N N . PHE A 1 100 ? 28.402 1.466 -24.680 1.00 86.56 100 PHE A N 1
ATOM 774 C CA . PHE A 1 100 ? 29.184 0.241 -24.483 1.00 86.56 100 PHE A CA 1
ATOM 775 C C . PHE A 1 100 ? 30.660 0.501 -24.169 1.00 86.56 100 PHE A C 1
ATOM 777 O O . PHE A 1 100 ? 31.294 -0.361 -23.558 1.00 86.56 100 PHE A O 1
ATOM 784 N N . SER A 1 101 ? 31.201 1.659 -24.553 1.00 89.62 101 SER A N 1
ATOM 785 C CA . SER A 1 101 ? 32.584 2.042 -24.248 1.00 89.62 101 SER A CA 1
ATOM 786 C C . SER A 1 101 ? 32.751 2.572 -22.821 1.00 89.62 101 SER A C 1
ATOM 788 O O . SER A 1 101 ? 33.781 2.319 -22.191 1.00 89.62 101 SER A O 1
ATOM 790 N N . ARG A 1 102 ? 31.732 3.240 -22.258 1.00 86.25 102 ARG A N 1
ATOM 791 C CA . ARG A 1 102 ? 31.795 3.733 -20.874 1.00 86.25 102 ARG A CA 1
ATOM 792 C C . ARG A 1 102 ? 31.916 2.589 -19.847 1.00 86.25 102 ARG A C 1
ATOM 794 O O . ARG A 1 102 ? 31.170 1.604 -19.903 1.00 86.25 102 ARG A O 1
ATOM 801 N N . PRO A 1 103 ? 32.802 2.712 -18.841 1.00 85.50 103 PRO A N 1
ATOM 802 C CA . PRO A 1 103 ? 32.866 1.755 -17.746 1.00 85.50 103 PRO A CA 1
ATOM 803 C C . PRO A 1 103 ? 31.580 1.808 -16.914 1.00 85.50 103 PRO A C 1
ATOM 805 O O . PRO A 1 103 ? 30.944 2.851 -16.754 1.00 85.50 103 PRO A O 1
ATOM 808 N N . LYS A 1 104 ? 31.187 0.662 -16.348 1.00 80.44 104 LYS A N 1
ATOM 809 C CA . LYS A 1 104 ? 30.016 0.591 -15.468 1.00 80.44 104 LYS A CA 1
ATOM 810 C C . LYS A 1 104 ? 30.220 1.516 -14.274 1.00 80.44 104 LYS A C 1
ATOM 812 O O . LYS A 1 104 ? 31.201 1.376 -13.549 1.00 80.44 104 LYS A O 1
ATOM 817 N N . ARG A 1 105 ? 29.257 2.405 -14.033 1.00 81.12 105 ARG A N 1
ATOM 818 C CA . ARG A 1 105 ? 29.225 3.238 -12.830 1.00 81.12 105 ARG A CA 1
ATOM 819 C C . ARG A 1 105 ? 29.129 2.330 -11.601 1.00 81.12 105 ARG A C 1
ATOM 821 O O . ARG A 1 105 ? 28.125 1.646 -11.407 1.00 81.12 105 ARG A O 1
ATOM 828 N N . THR A 1 106 ? 30.182 2.299 -10.795 1.00 78.50 106 THR A N 1
ATOM 829 C CA . THR A 1 106 ? 30.228 1.547 -9.539 1.00 78.50 106 THR A CA 1
ATOM 830 C C . THR A 1 106 ? 29.814 2.454 -8.388 1.00 78.50 106 THR A C 1
ATOM 832 O O . THR A 1 106 ? 30.340 3.555 -8.239 1.00 78.50 106 THR A O 1
ATOM 835 N N . TRP A 1 107 ? 28.870 1.995 -7.568 1.00 76.00 107 TRP A N 1
ATOM 836 C CA . TRP A 1 107 ? 28.699 2.534 -6.220 1.00 76.00 107 TRP A CA 1
ATOM 837 C C . TRP A 1 107 ? 29.909 2.124 -5.370 1.00 76.00 107 TRP A C 1
ATOM 839 O O . TRP A 1 107 ? 30.554 1.126 -5.689 1.00 76.00 107 TRP A O 1
ATOM 849 N N . PHE A 1 108 ? 30.201 2.866 -4.297 1.00 75.94 108 PHE A N 1
ATOM 850 C CA . PHE A 1 108 ? 31.334 2.617 -3.386 1.00 75.94 108 PHE A CA 1
ATOM 851 C C . PHE A 1 108 ? 31.458 1.144 -2.941 1.00 75.94 108 PHE A C 1
ATOM 853 O O . PHE A 1 108 ? 32.566 0.677 -2.709 1.00 75.94 108 PHE A O 1
ATOM 860 N N . GLN A 1 109 ? 30.340 0.411 -2.893 1.00 72.06 109 GLN A N 1
ATOM 861 C CA . GLN A 1 109 ? 30.309 -1.037 -2.684 1.00 72.06 109 GLN A CA 1
ATOM 862 C C . GLN A 1 109 ? 29.850 -1.773 -3.941 1.00 72.06 109 GLN A C 1
ATOM 864 O O . GLN A 1 109 ? 28.795 -1.463 -4.511 1.00 72.06 109 GLN A O 1
ATOM 869 N N . SER A 1 110 ? 30.602 -2.799 -4.337 1.00 82.56 110 SER A N 1
ATOM 870 C CA . SER A 1 110 ? 30.230 -3.668 -5.455 1.00 82.56 110 SER A CA 1
ATOM 871 C C . SER A 1 110 ? 29.029 -4.566 -5.111 1.00 82.56 110 SER A C 1
ATOM 873 O O . SER A 1 110 ? 28.749 -4.863 -3.949 1.00 82.56 110 SER A O 1
ATOM 875 N N . GLU A 1 111 ? 28.295 -5.054 -6.120 1.00 77.06 111 GLU A N 1
ATOM 876 C CA . GLU A 1 111 ? 27.188 -6.004 -5.895 1.00 77.06 111 GLU A CA 1
ATOM 877 C C . GLU A 1 111 ? 27.677 -7.302 -5.222 1.00 77.06 111 GLU A C 1
ATOM 879 O O . GLU A 1 111 ? 26.962 -7.896 -4.413 1.00 77.06 111 GLU A O 1
ATOM 884 N N . SER A 1 112 ? 28.921 -7.706 -5.501 1.00 80.00 112 SER A N 1
ATOM 885 C CA . SER A 1 112 ? 29.607 -8.808 -4.822 1.00 80.00 112 SER A CA 1
ATOM 886 C C . SER A 1 112 ? 29.825 -8.536 -3.337 1.00 80.00 112 SER A C 1
ATOM 888 O O . SER A 1 112 ? 29.476 -9.392 -2.530 1.00 80.00 112 SER A O 1
ATOM 890 N N . GLU A 1 113 ? 30.329 -7.354 -2.974 1.00 82.38 113 GLU A N 1
ATOM 891 C CA . GLU A 1 113 ? 30.519 -6.952 -1.571 1.00 82.38 113 GLU A CA 1
ATOM 892 C C . GLU A 1 113 ? 29.181 -6.822 -0.838 1.00 82.38 113 GLU A C 1
ATOM 894 O O . GLU A 1 113 ? 29.027 -7.253 0.301 1.00 82.38 113 GLU A O 1
ATOM 899 N N . LYS A 1 114 ? 28.151 -6.293 -1.504 1.00 82.19 114 LYS A N 1
ATOM 900 C CA . LYS A 1 114 ? 26.806 -6.203 -0.925 1.00 82.19 114 LYS A CA 1
ATOM 901 C C . LYS A 1 114 ? 26.204 -7.585 -0.660 1.00 82.19 114 LYS A C 1
ATOM 903 O O . LYS A 1 114 ? 25.534 -7.778 0.355 1.00 82.19 114 LYS A O 1
ATOM 908 N N . ASN A 1 115 ? 26.398 -8.539 -1.571 1.00 83.25 115 ASN A N 1
ATOM 909 C CA . ASN A 1 115 ? 25.906 -9.904 -1.395 1.00 83.25 115 ASN A CA 1
ATOM 910 C C . ASN A 1 115 ? 26.696 -10.657 -0.323 1.00 83.25 115 ASN A C 1
ATOM 912 O O . ASN A 1 115 ? 26.076 -11.305 0.516 1.00 83.25 115 ASN A O 1
ATOM 916 N N . SER A 1 116 ? 28.022 -10.507 -0.271 1.00 83.75 116 SER A N 1
ATOM 917 C CA . SER A 1 116 ? 28.818 -11.120 0.792 1.00 83.75 116 SER A CA 1
ATOM 918 C C . SER A 1 116 ? 28.458 -10.572 2.171 1.00 83.75 116 SER A C 1
ATOM 920 O O . SER A 1 116 ? 28.296 -11.350 3.105 1.00 83.75 116 SER A O 1
ATOM 922 N N . LEU A 1 117 ? 28.227 -9.262 2.300 1.00 82.88 117 LEU A N 1
ATOM 923 C CA . LEU A 1 117 ? 27.752 -8.651 3.544 1.00 82.88 117 LEU A CA 1
ATOM 924 C C . LEU A 1 117 ? 26.384 -9.191 3.981 1.00 82.88 117 LEU A C 1
ATOM 926 O O . LEU A 1 117 ? 26.166 -9.435 5.167 1.00 82.88 117 LEU A O 1
ATOM 930 N N . LYS A 1 118 ? 25.463 -9.419 3.037 1.00 85.38 118 LYS A N 1
ATOM 931 C CA . LYS A 1 118 ? 24.158 -10.036 3.329 1.00 85.38 118 LYS A CA 1
ATOM 932 C C . LYS A 1 118 ? 24.293 -11.484 3.785 1.00 85.38 118 LYS A C 1
ATOM 934 O O . LYS A 1 118 ? 23.576 -11.898 4.692 1.00 85.38 118 LYS A O 1
ATOM 939 N N . ASP A 1 119 ? 25.175 -12.250 3.156 1.00 85.62 119 ASP A N 1
ATOM 940 C CA . ASP A 1 119 ? 25.396 -13.650 3.512 1.00 85.62 119 ASP A CA 1
ATOM 941 C C . ASP A 1 119 ? 26.082 -13.776 4.878 1.00 85.62 119 ASP A C 1
ATOM 943 O O . ASP A 1 119 ? 25.692 -14.629 5.675 1.00 85.62 119 ASP A O 1
ATOM 947 N N . LEU A 1 120 ? 27.017 -12.874 5.194 1.00 84.44 120 LEU A N 1
ATOM 948 C CA . LEU A 1 120 ? 27.607 -12.752 6.528 1.00 84.44 120 LEU A CA 1
ATOM 949 C C . LEU A 1 120 ? 26.543 -12.395 7.573 1.00 84.44 120 LEU A C 1
ATOM 951 O O . LEU A 1 120 ? 26.407 -13.106 8.561 1.00 84.44 120 LEU A O 1
ATOM 955 N N . SER A 1 121 ? 25.723 -11.371 7.322 1.00 84.00 121 SER A N 1
ATOM 956 C CA . SER A 1 121 ? 24.636 -10.973 8.230 1.00 84.00 121 SER A CA 1
ATOM 957 C C . SER A 1 121 ? 23.631 -12.108 8.472 1.00 84.00 121 SER A C 1
ATOM 959 O O . SER A 1 121 ? 23.245 -12.369 9.610 1.00 84.00 121 SER A O 1
ATOM 961 N N . ARG A 1 122 ? 23.258 -12.860 7.428 1.00 86.44 122 ARG A N 1
ATOM 962 C CA . ARG A 1 122 ? 22.404 -14.050 7.570 1.00 86.44 122 ARG A CA 1
ATOM 963 C C . ARG A 1 122 ? 23.064 -15.152 8.385 1.00 86.44 122 ARG A C 1
ATOM 965 O O . ARG A 1 122 ? 22.381 -15.807 9.166 1.00 86.44 122 ARG A O 1
ATOM 972 N N . ALA A 1 123 ? 24.360 -15.380 8.195 1.00 82.94 123 ALA A N 1
ATOM 973 C CA . ALA A 1 123 ? 25.095 -16.393 8.937 1.00 82.94 123 ALA A CA 1
ATOM 974 C C . ALA A 1 123 ? 25.153 -16.072 10.440 1.00 82.94 123 ALA A C 1
ATOM 976 O O . ALA A 1 123 ? 24.960 -16.995 11.231 1.00 82.94 123 ALA A O 1
ATOM 977 N N . ILE A 1 124 ? 25.304 -14.794 10.810 1.00 83.75 124 ILE A N 1
ATOM 978 C CA . ILE A 1 124 ? 25.231 -14.308 12.202 1.00 83.75 124 ILE A CA 1
ATOM 979 C C . ILE A 1 124 ? 23.837 -14.557 12.784 1.00 83.75 124 ILE A C 1
ATOM 981 O O . ILE A 1 124 ? 23.702 -15.244 13.790 1.00 83.75 124 ILE A O 1
ATOM 985 N N . VAL A 1 125 ? 22.783 -14.094 12.100 1.00 84.12 125 VAL A N 1
ATOM 986 C CA . VAL A 1 125 ? 21.388 -14.260 12.559 1.00 84.12 125 VAL A CA 1
ATOM 987 C C . VAL A 1 125 ? 21.007 -15.740 12.697 1.00 84.12 125 VAL A C 1
ATOM 989 O O . VAL A 1 125 ? 20.246 -16.112 13.582 1.00 84.12 125 VAL A O 1
ATOM 992 N N . SER A 1 126 ? 21.548 -16.605 11.834 1.00 83.12 126 SER A N 1
ATOM 993 C CA . SER A 1 126 ? 21.328 -18.057 11.894 1.00 83.12 126 SER A CA 1
ATOM 994 C C . SER A 1 126 ? 22.204 -18.799 12.915 1.00 83.12 126 SER A C 1
ATOM 996 O O . SER A 1 126 ? 22.113 -20.023 12.993 1.00 83.12 126 SER A O 1
ATOM 998 N N . GLY A 1 127 ? 23.091 -18.104 13.637 1.00 81.75 127 GLY A N 1
ATOM 999 C CA . GLY A 1 127 ? 24.016 -18.697 14.610 1.00 81.75 127 GLY A CA 1
ATOM 1000 C C . GLY A 1 127 ? 25.149 -19.539 14.005 1.00 81.75 127 GLY A C 1
ATOM 1001 O O . GLY A 1 127 ? 25.851 -20.239 14.727 1.00 81.75 127 GLY A O 1
ATOM 1002 N N . ARG A 1 128 ? 25.348 -19.504 12.678 1.00 79.12 128 ARG A N 1
ATOM 1003 C CA . ARG A 1 128 ? 26.434 -20.232 11.987 1.00 79.12 128 ARG A CA 1
ATOM 1004 C C . ARG A 1 128 ? 27.796 -19.554 12.111 1.00 79.12 128 ARG A C 1
ATOM 1006 O O . ARG A 1 128 ? 28.811 -20.187 11.832 1.00 79.12 128 ARG A O 1
ATOM 1013 N N . LEU A 1 129 ? 27.812 -18.267 12.440 1.00 77.44 129 LEU A N 1
ATOM 1014 C CA . LEU A 1 129 ? 29.013 -17.470 12.666 1.00 77.44 129 LEU A CA 1
ATOM 1015 C C . LEU A 1 129 ? 28.783 -16.589 13.892 1.00 77.44 129 LEU A C 1
ATOM 1017 O O . LEU A 1 129 ? 27.681 -16.080 14.078 1.00 77.44 129 LEU A O 1
ATOM 1021 N N . THR A 1 130 ? 29.821 -16.406 14.702 1.00 80.38 130 THR A N 1
ATOM 1022 C CA . THR A 1 130 ? 29.820 -15.426 15.793 1.00 80.38 130 THR A CA 1
ATOM 1023 C C . THR A 1 130 ? 30.157 -14.041 15.250 1.00 80.38 130 THR A C 1
ATOM 1025 O O . THR A 1 130 ? 30.817 -13.925 14.211 1.00 80.38 130 THR A O 1
ATOM 1028 N N . GLU A 1 131 ? 29.723 -12.997 15.951 1.00 75.88 131 GLU A N 1
ATOM 1029 C CA . GLU A 1 131 ? 29.925 -11.593 15.564 1.00 75.88 131 GLU A CA 1
ATOM 1030 C C . GLU A 1 131 ? 31.414 -11.272 15.343 1.00 75.88 131 GLU A C 1
ATOM 1032 O O . GLU A 1 131 ? 31.780 -10.802 14.267 1.00 75.88 131 GLU A O 1
ATOM 1037 N N . ASP A 1 132 ? 32.295 -11.738 16.236 1.00 76.62 132 ASP A N 1
ATOM 1038 C CA . ASP A 1 132 ? 33.754 -11.570 16.118 1.00 76.62 132 ASP A CA 1
ATOM 1039 C C . ASP A 1 132 ? 34.339 -12.184 14.833 1.00 76.62 132 ASP A C 1
ATOM 1041 O O . ASP A 1 132 ? 35.221 -11.624 14.174 1.00 76.62 132 ASP A O 1
ATOM 1045 N N . THR A 1 133 ? 33.843 -13.364 14.438 1.00 77.06 133 THR A N 1
ATOM 1046 C CA . THR A 1 133 ? 34.298 -14.033 13.206 1.00 77.06 133 THR A CA 1
ATOM 1047 C C . THR A 1 133 ? 33.743 -13.375 11.947 1.00 77.06 133 THR A C 1
ATOM 1049 O O . THR A 1 133 ? 34.366 -13.454 10.883 1.00 77.06 133 THR A O 1
ATOM 1052 N N . ALA A 1 134 ? 32.583 -12.726 12.049 1.00 74.75 134 ALA A N 1
ATOM 1053 C CA . ALA A 1 134 ? 31.994 -11.968 10.962 1.00 74.75 134 ALA A CA 1
ATOM 1054 C C . ALA A 1 134 ? 32.688 -10.613 10.778 1.00 74.75 134 ALA A C 1
ATOM 1056 O O . ALA A 1 134 ? 32.972 -10.248 9.637 1.00 74.75 134 ALA A O 1
ATOM 1057 N N . ASP A 1 135 ? 33.050 -9.927 11.863 1.00 77.50 135 ASP A N 1
ATOM 1058 C CA . ASP A 1 135 ? 33.787 -8.662 11.822 1.00 77.50 135 ASP A CA 1
ATOM 1059 C C . ASP A 1 135 ? 35.198 -8.837 11.268 1.00 77.50 135 ASP A C 1
ATOM 1061 O O . ASP A 1 135 ? 35.620 -8.064 10.406 1.00 77.50 135 ASP A O 1
ATOM 1065 N N . LYS A 1 136 ? 35.883 -9.931 11.625 1.00 78.88 136 LYS A N 1
ATOM 1066 C CA . LYS A 1 136 ? 37.176 -10.287 11.020 1.00 78.88 136 LYS A CA 1
ATOM 1067 C C . LYS A 1 136 ? 37.076 -10.537 9.509 1.00 78.88 136 LYS A C 1
ATOM 1069 O O . LYS A 1 136 ? 37.954 -10.139 8.751 1.00 78.88 136 LYS A O 1
ATOM 1074 N N . LYS A 1 137 ? 35.992 -11.169 9.040 1.00 75.50 137 LYS A N 1
ATOM 1075 C CA . LYS A 1 137 ? 35.739 -11.358 7.596 1.00 75.50 137 LYS A CA 1
ATOM 1076 C C . LYS A 1 137 ? 35.334 -10.061 6.899 1.00 75.50 137 LYS A C 1
ATOM 1078 O O . LYS A 1 137 ? 35.585 -9.905 5.705 1.00 75.50 137 LYS A O 1
ATOM 1083 N N . ARG A 1 138 ? 34.695 -9.142 7.624 1.00 76.06 138 ARG A N 1
ATOM 1084 C CA . ARG A 1 138 ? 34.268 -7.836 7.123 1.00 76.06 138 ARG A CA 1
ATOM 1085 C C . ARG A 1 138 ? 35.448 -6.884 6.946 1.00 76.06 138 ARG A C 1
ATOM 1087 O O . ARG A 1 138 ? 35.484 -6.182 5.939 1.00 76.06 138 ARG A O 1
ATOM 1094 N N . SER A 1 139 ? 36.402 -6.888 7.877 1.00 73.06 139 SER A N 1
ATOM 1095 C CA . SER A 1 139 ? 37.643 -6.113 7.775 1.00 73.06 139 SER A CA 1
ATOM 1096 C C . SER A 1 139 ? 38.563 -6.653 6.676 1.00 73.06 139 SER A C 1
ATOM 1098 O O . SER A 1 139 ? 39.045 -5.872 5.862 1.00 73.06 139 SER A O 1
ATOM 1100 N N . GLU A 1 140 ? 38.690 -7.980 6.542 1.00 71.81 140 GLU A N 1
ATOM 1101 C CA . GLU A 1 140 ? 39.454 -8.614 5.450 1.00 71.81 140 GLU A CA 1
ATOM 1102 C C . GLU A 1 140 ? 38.865 -8.300 4.055 1.00 71.81 140 GLU A C 1
ATOM 1104 O O . GLU A 1 140 ? 39.584 -8.299 3.058 1.00 71.81 140 GLU A O 1
ATOM 1109 N N . MET A 1 141 ? 37.560 -8.005 3.967 1.00 64.12 141 MET A N 1
ATOM 1110 C CA . MET A 1 141 ? 36.898 -7.560 2.731 1.00 64.12 141 MET A CA 1
ATOM 1111 C C . MET A 1 141 ? 37.064 -6.064 2.427 1.00 64.12 141 MET A C 1
ATOM 1113 O O . MET A 1 141 ? 36.856 -5.674 1.280 1.00 64.12 141 MET A O 1
ATOM 1117 N N . GLN A 1 142 ? 37.393 -5.233 3.421 1.00 63.03 142 GLN A N 1
ATOM 1118 C CA . GLN A 1 142 ? 37.523 -3.776 3.270 1.00 63.03 142 GLN A CA 1
ATOM 1119 C C . GLN A 1 142 ? 38.966 -3.307 3.046 1.00 63.03 142 GLN A C 1
ATOM 1121 O O . GLN A 1 142 ? 39.163 -2.151 2.673 1.00 63.03 142 GLN A O 1
ATOM 1126 N N . GLU A 1 143 ? 39.975 -4.165 3.225 1.00 58.62 143 GLU A N 1
ATOM 1127 C CA . GLU A 1 143 ? 41.364 -3.774 2.974 1.00 58.62 143 GLU A CA 1
ATOM 1128 C C . GLU A 1 143 ? 41.649 -3.535 1.473 1.00 58.62 143 GLU A C 1
ATOM 1130 O O . GLU A 1 143 ? 41.533 -4.457 0.659 1.00 58.62 143 GLU A O 1
ATOM 1135 N N . PRO A 1 144 ? 42.119 -2.334 1.079 1.00 48.03 144 PRO A N 1
ATOM 1136 C CA . PRO A 1 144 ? 42.318 -1.958 -0.326 1.00 48.03 144 PRO A CA 1
ATOM 1137 C C . PRO A 1 144 ? 43.517 -2.637 -1.028 1.00 48.03 144 PRO A C 1
ATOM 1139 O O . PRO A 1 144 ? 43.784 -2.348 -2.196 1.00 48.03 144 PRO A O 1
ATOM 1142 N N . GLY A 1 145 ? 44.239 -3.551 -0.367 1.00 51.28 145 GLY A N 1
ATOM 1143 C CA . GLY A 1 145 ? 45.470 -4.174 -0.884 1.00 51.28 145 GLY A CA 1
ATOM 1144 C C . GLY A 1 145 ? 45.493 -5.707 -0.912 1.00 51.28 145 GLY A C 1
ATOM 1145 O O . GLY A 1 145 ? 46.311 -6.299 -1.625 1.00 51.28 145 GLY A O 1
ATOM 1146 N N . ALA A 1 146 ? 44.592 -6.386 -0.203 1.00 47.88 146 ALA A N 1
ATOM 1147 C CA . ALA A 1 146 ? 44.614 -7.838 -0.100 1.00 47.88 146 ALA A CA 1
ATOM 1148 C C . ALA A 1 146 ? 43.737 -8.475 -1.194 1.00 47.88 146 ALA A C 1
ATOM 1150 O O . ALA A 1 146 ? 42.515 -8.456 -1.139 1.00 47.88 146 ALA A O 1
ATOM 1151 N N . LYS A 1 147 ? 44.388 -9.117 -2.177 1.00 47.59 147 LYS A N 1
ATOM 1152 C CA . LYS A 1 147 ? 43.802 -10.006 -3.215 1.00 47.59 147 LYS A CA 1
ATOM 1153 C C . LYS A 1 147 ? 43.308 -9.352 -4.520 1.00 47.59 147 LYS A C 1
ATOM 1155 O O . LYS A 1 147 ? 42.308 -9.766 -5.096 1.00 47.59 147 LYS A O 1
ATOM 1160 N N . ARG A 1 148 ? 44.138 -8.506 -5.147 1.00 47.47 148 ARG A N 1
ATOM 1161 C CA . ARG A 1 148 ? 44.186 -8.419 -6.633 1.00 47.47 148 ARG A CA 1
ATOM 1162 C C . ARG A 1 148 ? 45.090 -9.478 -7.295 1.00 47.47 148 ARG A C 1
ATOM 1164 O O . ARG A 1 148 ? 45.076 -9.616 -8.513 1.00 47.47 148 ARG A O 1
ATOM 1171 N N . LYS A 1 149 ? 45.814 -10.296 -6.518 1.00 40.19 149 LYS A N 1
ATOM 1172 C CA . LYS A 1 149 ? 46.697 -11.380 -7.016 1.00 40.19 149 LYS A CA 1
ATOM 1173 C C . LYS A 1 149 ? 46.023 -12.757 -7.199 1.00 40.19 149 LYS A C 1
ATOM 1175 O O . LYS A 1 149 ? 46.717 -13.757 -7.317 1.00 40.19 149 LYS A O 1
ATOM 1180 N N . GLY A 1 150 ? 44.689 -12.826 -7.261 1.00 39.84 150 GLY A N 1
ATOM 1181 C CA . GLY A 1 150 ? 43.948 -14.085 -7.475 1.00 39.84 150 GLY A CA 1
ATOM 1182 C C . GLY A 1 150 ? 42.936 -14.079 -8.625 1.00 39.84 150 GLY A C 1
ATOM 1183 O O . GLY A 1 150 ? 42.404 -15.129 -8.969 1.00 39.84 150 GLY A O 1
ATOM 1184 N N . LEU A 1 151 ? 42.682 -12.928 -9.260 1.00 41.00 151 LEU A N 1
ATOM 1185 C CA . LEU A 1 151 ? 41.708 -12.797 -10.354 1.00 41.00 151 LEU A CA 1
ATOM 1186 C C . LEU A 1 151 ? 42.374 -12.708 -11.740 1.00 41.00 151 LEU A C 1
ATOM 1188 O O . LEU A 1 151 ? 41.856 -12.091 -12.661 1.00 41.00 151 LEU A O 1
ATOM 1192 N N . LYS A 1 152 ? 43.520 -13.374 -11.913 1.00 41.19 152 LYS A N 1
ATOM 1193 C CA . LYS A 1 152 ? 44.033 -13.790 -13.230 1.00 41.19 152 LYS A CA 1
ATOM 1194 C C . LYS A 1 152 ? 43.832 -15.298 -13.407 1.00 41.19 152 LYS A C 1
ATOM 1196 O O . LYS A 1 152 ? 44.781 -16.048 -13.587 1.00 41.19 152 LYS A O 1
ATOM 1201 N N . LYS A 1 153 ? 42.582 -15.764 -13.350 1.00 39.56 153 LYS A N 1
ATOM 1202 C CA . LYS A 1 153 ? 42.198 -17.046 -13.960 1.00 39.56 153 LYS A CA 1
ATOM 1203 C C . LYS A 1 153 ? 40.720 -17.017 -14.342 1.00 39.56 153 LYS A C 1
ATOM 1205 O O . LYS A 1 153 ? 39.849 -17.367 -13.562 1.00 39.56 153 LYS A O 1
ATOM 1210 N N . GLY A 1 154 ? 40.470 -16.547 -15.563 1.00 37.78 154 GLY A N 1
ATOM 1211 C CA . GLY A 1 154 ? 39.237 -16.787 -16.306 1.00 37.78 154 GLY A CA 1
ATOM 1212 C C . GLY A 1 154 ? 37.968 -16.168 -15.725 1.00 37.78 154 GLY A C 1
ATOM 1213 O O . GLY A 1 154 ? 37.124 -16.880 -15.189 1.00 37.78 154 GLY A O 1
ATOM 1214 N N . SER A 1 155 ? 37.730 -14.884 -16.012 1.00 41.75 155 SER A N 1
ATOM 1215 C CA . SER A 1 155 ? 36.359 -14.469 -16.333 1.00 41.75 155 SER A CA 1
ATOM 1216 C C . SER A 1 155 ? 35.979 -15.202 -17.622 1.00 41.75 155 SER A C 1
ATOM 1218 O O . SER A 1 155 ? 36.176 -14.694 -18.726 1.00 41.75 155 SER A O 1
ATOM 1220 N N . LYS A 1 156 ? 35.553 -16.469 -17.503 1.00 50.22 156 LYS A N 1
ATOM 1221 C CA . LYS A 1 156 ? 34.928 -17.179 -18.615 1.00 50.22 156 LYS A CA 1
ATOM 1222 C C . LYS A 1 156 ? 33.717 -16.337 -18.975 1.00 50.22 156 LYS A C 1
ATOM 1224 O O . LYS A 1 156 ? 32.762 -16.254 -18.204 1.00 50.22 156 LYS A O 1
ATOM 1229 N N . ARG A 1 157 ? 33.789 -15.662 -20.124 1.00 49.88 157 ARG A N 1
ATOM 1230 C CA . ARG A 1 157 ? 32.613 -15.108 -20.785 1.00 49.88 157 ARG A CA 1
ATOM 1231 C C . ARG A 1 157 ? 31.599 -16.243 -20.821 1.00 49.88 157 ARG A C 1
ATOM 1233 O O . ARG A 1 157 ? 31.844 -17.235 -21.497 1.00 49.88 157 ARG A O 1
ATOM 1240 N N . MET A 1 158 ? 30.533 -16.113 -20.030 1.00 51.12 158 MET A N 1
ATOM 1241 C CA . MET A 1 158 ? 29.434 -17.074 -20.033 1.00 51.12 158 MET A CA 1
ATOM 1242 C C . MET A 1 158 ? 29.031 -17.250 -21.489 1.00 51.12 158 MET A C 1
ATOM 1244 O O . MET A 1 158 ? 28.706 -16.261 -22.162 1.00 51.12 158 MET A O 1
ATOM 1248 N N . THR A 1 159 ? 29.135 -18.477 -21.979 1.00 68.25 159 THR A N 1
ATOM 1249 C CA . THR A 1 159 ? 28.703 -18.797 -23.335 1.00 68.25 159 THR A CA 1
ATOM 1250 C C . THR A 1 159 ? 27.213 -18.484 -23.449 1.00 68.25 159 THR A C 1
ATOM 1252 O O . THR A 1 159 ? 26.489 -18.417 -22.450 1.00 68.25 159 THR A O 1
ATOM 1255 N N . GLU A 1 160 ? 26.733 -18.230 -24.660 1.00 57.50 160 GLU A N 1
ATOM 1256 C CA . GLU A 1 160 ? 25.337 -17.846 -24.880 1.00 57.50 160 GLU A CA 1
ATOM 1257 C C . GLU A 1 160 ? 24.355 -18.891 -24.312 1.00 57.50 160 GLU A C 1
ATOM 1259 O O . GLU A 1 160 ? 23.356 -18.534 -23.688 1.00 57.50 160 GLU A O 1
ATOM 1264 N N . GLY A 1 161 ? 24.733 -20.176 -24.359 1.00 66.69 161 GLY A N 1
ATOM 1265 C CA . GLY A 1 161 ? 24.007 -21.271 -23.712 1.00 66.69 161 GLY A CA 1
ATOM 1266 C C . GLY A 1 161 ? 23.953 -21.179 -22.181 1.00 66.69 161 GLY A C 1
ATOM 1267 O O . GLY A 1 161 ? 22.898 -21.391 -21.588 1.00 66.69 161 GLY A O 1
ATOM 1268 N N . GLU A 1 162 ? 25.041 -20.798 -21.507 1.00 69.06 162 GLU A N 1
ATOM 1269 C CA . GLU A 1 162 ? 25.047 -20.621 -20.045 1.00 69.06 162 GLU A CA 1
ATOM 1270 C C . GLU A 1 162 ? 24.203 -19.413 -19.611 1.00 69.06 162 GLU A C 1
ATOM 1272 O O . GLU A 1 162 ? 23.535 -19.457 -18.573 1.00 69.06 162 GLU A O 1
ATOM 1277 N N . LYS A 1 163 ? 24.178 -18.347 -20.424 1.00 72.88 163 LYS A N 1
ATOM 1278 C CA . LYS A 1 163 ? 23.292 -17.192 -20.210 1.00 72.88 163 LYS A CA 1
ATOM 1279 C C . LYS A 1 163 ? 21.824 -17.572 -20.396 1.00 72.88 163 LYS A C 1
ATOM 1281 O O . LYS A 1 163 ? 21.009 -17.201 -19.553 1.00 72.88 163 LYS A O 1
ATOM 1286 N N . ALA A 1 164 ? 21.498 -18.352 -21.428 1.00 66.12 164 ALA A N 1
ATOM 1287 C CA . ALA A 1 164 ? 20.145 -18.852 -21.668 1.00 66.12 164 ALA A CA 1
ATOM 1288 C C . ALA A 1 164 ? 19.656 -19.757 -20.522 1.00 66.12 164 ALA A C 1
ATOM 1290 O O . ALA A 1 164 ? 18.535 -19.604 -20.037 1.00 66.12 164 ALA A O 1
ATOM 1291 N N . VAL A 1 165 ? 20.519 -20.638 -20.003 1.00 75.56 165 VAL A N 1
ATOM 1292 C CA . VAL A 1 165 ? 20.206 -21.490 -18.841 1.00 75.56 165 VAL A CA 1
ATOM 1293 C C . VAL A 1 165 ? 20.003 -20.659 -17.569 1.00 75.56 165 VAL A C 1
ATOM 1295 O O . VAL A 1 165 ? 19.075 -20.918 -16.797 1.00 75.56 165 VAL A O 1
ATOM 1298 N N . ALA A 1 166 ? 20.835 -19.639 -17.340 1.00 74.69 166 ALA A N 1
ATOM 1299 C CA . ALA A 1 166 ? 20.681 -18.735 -16.202 1.00 74.69 166 ALA A CA 1
ATOM 1300 C C . ALA A 1 166 ? 19.394 -17.894 -16.295 1.00 74.69 166 ALA A C 1
ATOM 1302 O O . ALA A 1 166 ? 18.720 -17.697 -15.280 1.00 74.69 166 ALA A O 1
ATOM 1303 N N . TRP A 1 167 ? 19.036 -17.442 -17.500 1.00 70.81 167 TRP A N 1
ATOM 1304 C CA . TRP A 1 167 ? 17.790 -16.730 -17.779 1.00 70.81 167 TRP A CA 1
ATOM 1305 C C . TRP A 1 167 ? 16.570 -17.629 -17.540 1.00 70.81 167 TRP A C 1
ATOM 1307 O O . TRP A 1 167 ? 15.717 -17.281 -16.728 1.00 70.81 167 TRP A O 1
ATOM 1317 N N . ALA A 1 168 ? 16.556 -18.847 -18.089 1.00 75.06 168 ALA A N 1
ATOM 1318 C CA . ALA A 1 168 ? 15.478 -19.815 -17.873 1.00 75.06 168 ALA A CA 1
ATOM 1319 C C . ALA A 1 168 ? 15.293 -20.180 -16.386 1.00 75.06 168 ALA A C 1
ATOM 1321 O O . ALA A 1 168 ? 14.170 -20.312 -15.899 1.00 75.06 168 ALA A O 1
ATOM 1322 N N . LYS A 1 169 ? 16.391 -20.294 -15.624 1.00 73.44 169 LYS A N 1
ATOM 1323 C CA . LYS A 1 169 ? 16.348 -20.537 -14.171 1.00 73.44 169 LYS A CA 1
ATOM 1324 C C . LYS A 1 169 ? 15.809 -19.335 -13.389 1.00 73.44 169 LYS A C 1
ATOM 1326 O O . LYS A 1 169 ? 15.228 -19.505 -12.316 1.00 73.44 169 LYS A O 1
ATOM 1331 N N . ARG A 1 170 ? 16.029 -18.113 -13.880 1.00 71.00 170 ARG A N 1
ATOM 1332 C CA . ARG A 1 170 ? 15.467 -16.893 -13.291 1.00 71.00 170 ARG A CA 1
ATOM 1333 C C . ARG A 1 170 ? 13.968 -16.809 -13.572 1.00 71.00 170 ARG A C 1
ATOM 1335 O O . ARG A 1 170 ? 13.219 -16.561 -12.632 1.00 71.00 170 ARG A O 1
ATOM 1342 N N . GLU A 1 171 ? 13.549 -17.123 -14.793 1.00 71.81 171 GLU A N 1
ATOM 1343 C CA . GLU A 1 171 ? 12.138 -17.131 -15.189 1.00 71.81 171 GLU A CA 1
ATOM 1344 C C . GLU A 1 171 ? 11.339 -18.184 -14.410 1.00 71.81 171 GLU A C 1
ATOM 1346 O O . GLU A 1 171 ? 10.305 -17.879 -13.823 1.00 71.81 171 GLU A O 1
ATOM 1351 N N . SER A 1 172 ? 11.890 -19.391 -14.226 1.00 72.06 172 SER A N 1
ATOM 1352 C CA . SER A 1 172 ? 11.236 -20.421 -13.405 1.00 72.06 172 SER A CA 1
ATOM 1353 C C . SER A 1 172 ? 11.076 -20.012 -11.935 1.00 72.06 172 SER A C 1
ATOM 1355 O O . SER A 1 172 ? 10.141 -20.437 -11.260 1.00 72.06 172 SER A O 1
ATOM 1357 N N . ARG A 1 173 ? 12.003 -19.203 -11.398 1.00 73.44 173 ARG A N 1
ATOM 1358 C CA . ARG A 1 173 ? 11.899 -18.666 -10.029 1.00 73.44 173 ARG A CA 1
ATOM 1359 C C . ARG A 1 173 ? 10.889 -17.527 -9.942 1.00 73.44 173 ARG A C 1
ATOM 1361 O O . ARG A 1 173 ? 10.306 -17.352 -8.877 1.00 73.44 173 ARG A O 1
ATOM 1368 N N . ARG A 1 174 ? 10.709 -16.763 -11.021 1.00 70.06 174 ARG A N 1
ATOM 1369 C CA . ARG A 1 174 ? 9.707 -15.701 -11.118 1.00 70.06 174 ARG A CA 1
ATOM 1370 C C . ARG A 1 174 ? 8.303 -16.298 -11.156 1.00 70.06 174 ARG A C 1
ATOM 1372 O O . ARG A 1 174 ? 7.527 -15.979 -10.267 1.00 70.06 174 ARG A O 1
ATOM 1379 N N . GLY A 1 175 ? 8.066 -17.280 -12.028 1.00 70.44 175 GLY A N 1
ATOM 1380 C CA . GLY A 1 175 ? 6.798 -18.017 -12.066 1.00 70.44 175 GLY A CA 1
ATOM 1381 C C . GLY A 1 175 ? 6.479 -18.727 -10.746 1.00 70.44 175 GLY A C 1
ATOM 1382 O O . GLY A 1 175 ? 5.341 -18.712 -10.296 1.00 70.44 175 GLY A O 1
ATOM 1383 N N . LYS A 1 176 ? 7.485 -19.274 -10.044 1.00 71.62 176 LYS A N 1
ATOM 1384 C CA . LYS A 1 176 ? 7.265 -19.847 -8.705 1.00 71.62 176 LYS A CA 1
ATOM 1385 C C . LYS A 1 176 ? 6.841 -18.796 -7.671 1.00 71.62 176 LYS A C 1
ATOM 1387 O O . LYS A 1 176 ? 5.927 -19.049 -6.904 1.00 71.62 176 LYS A O 1
ATOM 1392 N N . ARG A 1 177 ? 7.479 -17.621 -7.661 1.00 68.69 177 ARG A N 1
ATOM 1393 C CA . ARG A 1 177 ? 7.112 -16.517 -6.754 1.00 68.69 177 ARG A CA 1
ATOM 1394 C C . ARG A 1 177 ? 5.726 -15.958 -7.049 1.00 68.69 177 ARG A C 1
ATOM 1396 O O . ARG A 1 177 ? 5.040 -15.550 -6.126 1.00 68.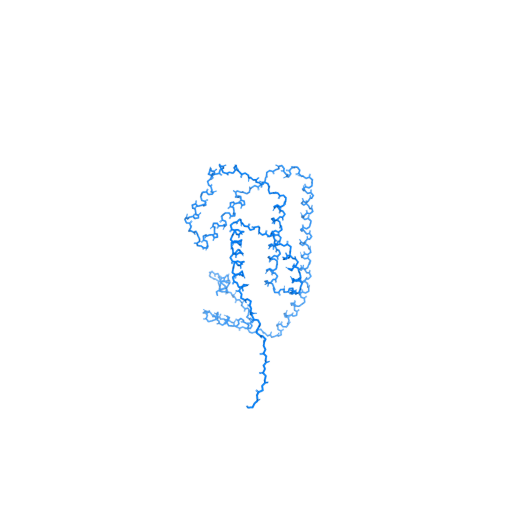69 177 ARG A O 1
ATOM 1403 N N . GLU A 1 178 ? 5.347 -15.926 -8.318 1.00 67.19 178 GLU A N 1
ATOM 1404 C CA . GLU A 1 178 ? 4.026 -15.491 -8.759 1.00 67.19 178 GLU A CA 1
ATOM 1405 C C . GLU A 1 178 ? 2.948 -16.480 -8.309 1.00 67.19 178 GLU A C 1
ATOM 1407 O O . GLU A 1 178 ? 1.971 -16.068 -7.698 1.00 67.19 178 GLU A O 1
ATOM 1412 N N . LEU A 1 179 ? 3.191 -17.787 -8.457 1.00 62.75 179 LEU A N 1
ATOM 1413 C CA . LEU A 1 179 ? 2.322 -18.831 -7.903 1.00 62.75 179 LEU A CA 1
ATOM 1414 C C . LEU A 1 179 ? 2.237 -18.774 -6.369 1.00 62.75 179 LEU A C 1
ATOM 1416 O O . LEU A 1 179 ? 1.144 -18.888 -5.822 1.00 62.75 179 LEU A O 1
ATOM 1420 N N . ASP A 1 180 ? 3.360 -18.560 -5.675 1.00 66.19 180 ASP A N 1
ATOM 1421 C CA . ASP A 1 180 ? 3.387 -18.411 -4.212 1.00 66.19 180 ASP A CA 1
ATOM 1422 C C . ASP A 1 180 ? 2.597 -17.157 -3.764 1.00 66.19 180 ASP A C 1
ATOM 1424 O O . ASP A 1 180 ? 1.905 -17.181 -2.747 1.00 66.19 180 ASP A O 1
ATOM 1428 N N . HIS A 1 181 ? 2.651 -16.068 -4.540 1.00 65.44 181 HIS A N 1
ATOM 1429 C CA . HIS A 1 181 ? 1.900 -14.833 -4.292 1.00 65.44 181 HIS A CA 1
ATOM 1430 C C . HIS A 1 181 ? 0.397 -14.998 -4.567 1.00 65.44 181 HIS A C 1
ATOM 1432 O O . HIS A 1 181 ? -0.421 -14.574 -3.757 1.00 65.44 181 HIS A O 1
ATOM 1438 N N . MET A 1 182 ? 0.019 -15.671 -5.657 1.00 53.97 182 MET A N 1
ATOM 1439 C CA . MET A 1 182 ? -1.383 -15.988 -5.968 1.00 53.97 182 MET A CA 1
ATOM 1440 C C . MET A 1 182 ? -1.999 -16.928 -4.923 1.00 53.97 182 MET A C 1
ATOM 1442 O O . MET A 1 182 ? -3.119 -16.700 -4.469 1.00 53.97 182 MET A O 1
ATOM 1446 N N . ALA A 1 183 ? -1.237 -17.920 -4.452 1.00 62.03 183 ALA A N 1
ATOM 1447 C CA . ALA A 1 183 ? -1.648 -18.798 -3.358 1.00 62.03 183 ALA A CA 1
ATOM 1448 C C . ALA A 1 183 ? -1.818 -18.038 -2.029 1.00 62.03 183 ALA A C 1
ATOM 1450 O O . ALA A 1 183 ? -2.718 -18.349 -1.254 1.00 62.03 183 ALA A O 1
ATOM 1451 N N . SER A 1 184 ? -0.993 -17.015 -1.782 1.00 58.66 184 SER A N 1
ATOM 1452 C CA . SER A 1 184 ? -1.093 -16.155 -0.597 1.00 58.66 184 SER A CA 1
ATOM 1453 C C . SER A 1 184 ? -2.303 -15.214 -0.621 1.00 58.66 184 SER A C 1
ATOM 1455 O O . SER A 1 184 ? -2.720 -14.762 0.443 1.00 58.66 184 SER A O 1
ATOM 1457 N N . ILE A 1 185 ? -2.844 -14.898 -1.801 1.00 57.88 185 ILE A N 1
ATOM 1458 C CA . ILE A 1 185 ? -3.998 -14.000 -1.986 1.00 57.88 185 ILE A CA 1
ATOM 1459 C C . ILE A 1 185 ? -5.327 -14.784 -2.001 1.00 57.88 185 ILE A C 1
ATOM 1461 O O . ILE A 1 185 ? -6.399 -14.194 -1.912 1.00 57.88 185 ILE A O 1
ATOM 1465 N N . GLY A 1 186 ? -5.278 -16.121 -2.044 1.00 49.56 186 GLY A N 1
ATOM 1466 C CA . GLY A 1 186 ? -6.468 -16.978 -2.036 1.00 49.56 186 GLY A CA 1
ATOM 1467 C C . GLY A 1 186 ? -7.170 -17.104 -3.395 1.00 49.56 186 GLY A C 1
ATOM 1468 O O . GLY A 1 186 ? -8.210 -17.753 -3.481 1.00 49.56 186 GLY A O 1
ATOM 1469 N N . GLU A 1 187 ? -6.603 -16.550 -4.471 1.00 51.47 187 GLU A N 1
ATOM 1470 C CA . GLU A 1 187 ? -7.067 -16.787 -5.843 1.00 51.47 187 GLU A CA 1
ATOM 1471 C C . GLU A 1 187 ? -6.532 -18.138 -6.346 1.00 51.47 187 GLU A C 1
ATOM 1473 O O . GLU A 1 187 ? -5.484 -18.239 -6.986 1.00 51.47 187 GLU A O 1
ATOM 1478 N N . ALA A 1 188 ? -7.246 -19.218 -6.031 1.00 45.28 188 ALA A N 1
ATOM 1479 C CA . ALA A 1 188 ? -6.966 -20.532 -6.595 1.00 45.28 188 ALA A CA 1
ATOM 1480 C C . ALA A 1 188 ? -7.422 -20.588 -8.067 1.00 45.28 188 ALA A C 1
ATOM 1482 O O . ALA A 1 188 ? -8.617 -20.662 -8.351 1.00 45.28 188 ALA A O 1
ATOM 1483 N N . LEU A 1 189 ? -6.478 -20.601 -9.015 1.00 46.47 189 LEU A N 1
ATOM 1484 C CA . LEU A 1 189 ? -6.773 -21.005 -10.395 1.00 46.47 189 LEU A CA 1
ATOM 1485 C C . LEU A 1 189 ? -7.013 -22.530 -10.472 1.00 46.47 189 LEU A C 1
ATOM 1487 O O . LEU A 1 189 ? -6.357 -23.286 -9.746 1.00 46.47 189 LEU A O 1
ATOM 1491 N N . PRO A 1 190 ? -7.921 -23.018 -11.346 1.00 45.09 190 PRO A N 1
ATOM 1492 C CA . PRO A 1 190 ? -8.371 -24.409 -11.341 1.00 45.09 190 PRO A CA 1
ATOM 1493 C C . PRO A 1 190 ? -7.226 -25.394 -11.608 1.00 45.09 190 PRO A C 1
ATOM 1495 O O . PRO A 1 190 ? -6.539 -25.339 -12.630 1.00 45.09 190 PRO A O 1
ATOM 1498 N N . SER A 1 191 ? -7.068 -26.358 -10.703 1.00 55.47 191 SER A N 1
ATOM 1499 C CA . SER A 1 191 ? -6.001 -27.370 -10.671 1.00 55.47 191 SER A CA 1
ATOM 1500 C C . SER A 1 191 ? -5.906 -28.279 -11.911 1.00 55.47 191 SER A C 1
ATOM 1502 O O . SER A 1 191 ? -4.928 -29.015 -12.062 1.00 55.47 191 SER A O 1
ATOM 1504 N N . ALA A 1 192 ? -6.877 -28.220 -12.828 1.00 49.53 192 ALA A N 1
ATOM 1505 C CA . ALA A 1 192 ? -6.950 -29.075 -14.010 1.00 49.53 192 ALA A CA 1
ATOM 1506 C C . ALA A 1 192 ? -5.974 -28.676 -15.135 1.00 49.53 192 ALA A C 1
ATOM 1508 O O . ALA A 1 192 ? -5.485 -29.549 -15.853 1.00 49.53 192 ALA A O 1
ATOM 1509 N N . GLN A 1 193 ? -5.624 -27.391 -15.273 1.00 45.00 193 GLN A N 1
ATOM 1510 C CA . GLN A 1 193 ? -4.764 -26.923 -16.375 1.00 45.00 193 GLN A CA 1
ATOM 1511 C C . GLN A 1 193 ? -3.256 -27.128 -16.112 1.00 45.00 193 GLN A C 1
ATOM 1513 O O . GLN A 1 193 ? -2.456 -27.171 -17.044 1.00 45.00 193 GLN A O 1
ATOM 1518 N N . TYR A 1 194 ? -2.849 -27.347 -14.856 1.00 46.31 194 TYR A N 1
ATOM 1519 C CA . TYR A 1 194 ? -1.436 -27.509 -14.471 1.00 46.31 194 TYR A CA 1
ATOM 1520 C C . TYR A 1 194 ? -0.929 -28.966 -14.521 1.00 46.31 194 TYR A C 1
ATOM 1522 O O . TYR A 1 194 ? 0.281 -29.223 -14.528 1.00 46.31 194 TYR A O 1
ATOM 1530 N N . ALA A 1 195 ? -1.830 -29.951 -14.588 1.00 46.94 195 ALA A N 1
ATOM 1531 C CA . ALA A 1 195 ? -1.465 -31.369 -14.628 1.00 46.94 195 ALA A CA 1
ATOM 1532 C C . ALA A 1 195 ? -0.930 -31.823 -16.002 1.00 46.94 195 ALA A C 1
ATOM 1534 O O . ALA A 1 195 ? -0.134 -32.763 -16.073 1.00 46.94 195 ALA A O 1
ATOM 1535 N N . THR A 1 196 ? -1.329 -31.153 -17.084 1.00 49.03 196 THR A N 1
ATOM 1536 C CA . THR A 1 196 ? -0.953 -31.505 -18.463 1.00 49.03 196 THR A CA 1
ATOM 1537 C C . THR A 1 196 ? 0.442 -30.981 -18.827 1.00 49.03 196 THR A C 1
ATOM 1539 O O . THR A 1 196 ? 1.282 -31.756 -19.283 1.00 49.03 196 THR A O 1
ATOM 1542 N N . LEU A 1 197 ? 0.769 -29.735 -18.466 1.00 40.56 197 LEU A N 1
ATOM 1543 C CA . LEU A 1 197 ? 2.088 -29.116 -18.708 1.00 40.56 197 LEU A CA 1
ATOM 1544 C C . LEU A 1 197 ? 3.239 -29.763 -17.902 1.00 40.56 197 LEU A C 1
ATOM 1546 O O . LEU A 1 197 ? 4.399 -29.800 -18.331 1.00 40.56 197 LEU A O 1
ATOM 1550 N N . SER A 1 198 ? 2.943 -30.327 -16.726 1.00 44.94 198 SER A N 1
ATOM 1551 C CA . SER A 1 198 ? 3.953 -30.990 -15.882 1.00 44.94 198 SER A CA 1
ATOM 1552 C C . SER A 1 198 ? 4.330 -32.406 -16.349 1.00 44.94 198 SER A C 1
ATOM 1554 O O . SER A 1 198 ? 5.390 -32.918 -15.973 1.00 44.94 198 SER A O 1
ATOM 1556 N N . LYS A 1 199 ? 3.498 -33.053 -17.179 1.00 47.31 199 LYS A N 1
ATOM 1557 C CA . LYS A 1 199 ? 3.776 -34.389 -17.738 1.00 47.31 199 LYS A CA 1
ATOM 1558 C C . LYS A 1 199 ? 4.656 -34.322 -18.987 1.00 47.31 199 LYS A C 1
ATOM 1560 O O . LYS A 1 199 ? 5.532 -35.173 -19.145 1.00 47.31 199 LYS A O 1
ATOM 1565 N N . GLU A 1 200 ? 4.505 -33.291 -19.814 1.00 45.97 200 GLU A N 1
ATOM 1566 C CA . GLU A 1 200 ? 5.333 -33.090 -21.013 1.00 45.97 200 GLU A CA 1
ATOM 1567 C C . GLU A 1 200 ? 6.775 -32.700 -20.658 1.00 45.97 200 GLU A C 1
ATOM 1569 O O . GLU A 1 200 ? 7.737 -33.269 -21.177 1.00 45.97 200 GLU A O 1
ATOM 1574 N N . THR A 1 201 ? 6.955 -31.837 -19.656 1.00 43.06 201 THR A N 1
ATOM 1575 C CA . THR A 1 201 ? 8.290 -31.403 -19.204 1.00 43.06 201 THR A CA 1
ATOM 1576 C C . THR A 1 201 ? 9.084 -32.486 -18.459 1.00 43.06 201 THR A C 1
ATOM 1578 O O . THR A 1 201 ? 10.317 -32.437 -18.437 1.00 43.06 201 THR A O 1
ATOM 1581 N N . LYS A 1 202 ? 8.419 -33.508 -17.894 1.00 44.03 202 LYS A N 1
ATOM 1582 C CA . LYS A 1 202 ? 9.083 -34.658 -17.245 1.00 44.03 202 LYS A CA 1
ATOM 1583 C C . LYS A 1 202 ? 9.594 -35.714 -18.231 1.00 44.03 202 LYS A C 1
ATOM 1585 O O . LYS A 1 202 ? 10.542 -36.420 -17.886 1.00 44.03 202 LYS A O 1
ATOM 1590 N N . LYS A 1 203 ? 9.032 -35.813 -19.444 1.00 39.38 203 LYS A N 1
ATOM 1591 C CA . LYS A 1 203 ? 9.540 -36.729 -20.487 1.00 39.38 203 LYS A CA 1
ATOM 1592 C C . LYS A 1 203 ? 10.811 -36.209 -21.173 1.00 39.38 203 LYS A C 1
ATOM 1594 O O . LYS A 1 203 ? 11.629 -37.018 -21.593 1.00 39.38 203 LYS A O 1
ATOM 1599 N N . ALA A 1 204 ? 11.034 -34.893 -21.206 1.00 44.06 204 ALA A N 1
ATOM 1600 C CA . ALA A 1 204 ? 12.145 -34.282 -21.947 1.00 44.06 204 ALA A CA 1
ATOM 1601 C C . ALA A 1 204 ? 13.453 -34.050 -21.146 1.00 44.06 204 ALA A C 1
ATOM 1603 O O . ALA A 1 204 ? 14.428 -33.560 -21.709 1.00 44.06 204 ALA A O 1
ATOM 1604 N N . LYS A 1 205 ? 13.525 -34.370 -19.840 1.00 44.91 205 LYS A N 1
ATOM 1605 C CA . LYS A 1 205 ? 14.680 -34.002 -18.979 1.00 44.91 205 LYS A CA 1
ATOM 1606 C C . LYS A 1 205 ? 15.193 -35.108 -18.047 1.00 44.91 205 LYS A C 1
ATOM 1608 O O . LYS A 1 205 ? 15.271 -34.926 -16.833 1.00 44.91 205 LYS A O 1
ATOM 1613 N N . LYS A 1 206 ? 15.647 -36.234 -18.599 1.00 31.05 206 LYS A N 1
ATOM 1614 C CA . LYS A 1 206 ? 16.669 -37.055 -17.921 1.00 31.05 206 LYS A CA 1
ATOM 1615 C C . LYS A 1 206 ? 17.787 -37.419 -18.903 1.00 31.05 206 LYS A C 1
ATOM 1617 O O . LYS A 1 206 ? 17.586 -38.341 -19.690 1.00 31.05 206 LYS A O 1
ATOM 1622 N N . PRO A 1 207 ? 18.966 -36.769 -18.856 1.00 35.62 207 PRO A N 1
ATOM 1623 C CA . PRO A 1 207 ? 20.149 -37.372 -19.454 1.00 35.62 207 PRO A CA 1
ATOM 1624 C C . PRO A 1 207 ? 20.449 -38.658 -18.671 1.00 35.62 207 PRO A C 1
ATOM 1626 O O . PRO A 1 207 ? 20.514 -38.642 -17.436 1.00 35.62 207 PRO A O 1
ATOM 1629 N N . LYS A 1 208 ? 20.558 -39.795 -19.369 1.00 38.97 208 LYS A N 1
ATOM 1630 C CA . LYS A 1 208 ? 21.006 -41.056 -18.764 1.00 38.97 208 LYS A CA 1
ATOM 1631 C C . LYS A 1 208 ? 22.405 -40.801 -18.197 1.00 38.97 208 LYS A C 1
ATOM 1633 O O . LYS A 1 208 ? 23.319 -40.514 -18.958 1.00 38.97 208 LYS A O 1
ATOM 1638 N N . LYS A 1 209 ? 22.572 -40.859 -16.871 1.00 47.78 209 LYS A N 1
ATOM 1639 C CA . LYS A 1 209 ? 23.911 -40.867 -16.266 1.00 47.78 209 LYS A CA 1
ATOM 1640 C C . LYS A 1 209 ? 24.627 -42.112 -16.785 1.00 47.78 209 LYS A C 1
ATOM 1642 O O . LYS A 1 209 ? 24.169 -43.220 -16.502 1.00 47.78 209 LYS A O 1
ATOM 1647 N N . GLU A 1 210 ? 25.695 -41.929 -17.555 1.00 55.25 210 GLU A N 1
ATOM 1648 C CA . GLU A 1 210 ? 26.601 -43.023 -17.896 1.00 55.25 210 GLU A CA 1
ATOM 1649 C C . GLU A 1 210 ? 27.111 -43.656 -16.600 1.00 55.25 210 GLU A C 1
ATOM 1651 O O . GLU A 1 210 ? 27.508 -42.970 -15.652 1.00 55.25 210 GLU A O 1
ATOM 1656 N N . LYS A 1 211 ? 26.998 -44.983 -16.523 1.00 58.78 211 LYS A N 1
ATOM 1657 C CA . LYS A 1 211 ? 27.463 -45.750 -15.370 1.00 58.78 211 LYS A CA 1
ATOM 1658 C C . LYS A 1 211 ? 28.988 -45.682 -15.345 1.00 58.78 211 LYS A C 1
ATOM 1660 O O . LYS A 1 211 ? 29.629 -45.909 -16.364 1.00 58.78 211 LYS A O 1
ATOM 1665 N N . THR A 1 212 ? 29.568 -45.413 -14.180 1.00 66.06 212 THR A N 1
ATOM 1666 C CA . THR A 1 212 ? 31.026 -45.478 -14.007 1.00 66.06 212 THR A CA 1
ATOM 1667 C C . THR A 1 212 ? 31.524 -46.913 -14.220 1.00 66.06 212 THR A C 1
ATOM 1669 O O . THR A 1 212 ? 30.798 -47.867 -13.926 1.00 66.06 212 THR A O 1
ATOM 1672 N N . GLU A 1 213 ? 32.768 -47.104 -14.673 1.00 62.50 213 GLU A N 1
ATOM 1673 C CA . GLU A 1 213 ? 33.352 -48.444 -14.901 1.00 62.50 213 GLU A CA 1
ATOM 1674 C C . GLU A 1 213 ? 33.207 -49.374 -13.685 1.00 62.50 213 GLU A C 1
ATOM 1676 O O . GLU A 1 213 ? 32.860 -50.547 -13.818 1.00 62.50 213 GLU A O 1
ATOM 1681 N N . LYS A 1 214 ? 33.358 -48.835 -12.467 1.00 67.69 214 LYS A N 1
ATOM 1682 C CA . LYS A 1 214 ? 33.171 -49.584 -11.210 1.00 67.69 214 LYS A CA 1
ATOM 1683 C C . LYS A 1 214 ? 31.735 -50.078 -10.986 1.00 67.69 214 LYS A C 1
ATOM 1685 O O . LYS A 1 214 ? 31.534 -51.026 -10.224 1.00 67.69 214 LYS A O 1
ATOM 1690 N N . GLN A 1 215 ? 30.731 -49.428 -11.574 1.00 73.19 215 GLN A N 1
ATOM 1691 C CA . GLN A 1 215 ? 29.338 -49.885 -11.534 1.00 73.19 215 GLN A CA 1
ATOM 1692 C C . GLN A 1 215 ? 29.069 -50.945 -12.603 1.00 73.19 215 GLN A C 1
ATOM 1694 O O . GLN A 1 215 ? 28.406 -51.933 -12.301 1.00 73.19 215 GLN A O 1
ATOM 1699 N N . LEU A 1 216 ? 29.639 -50.793 -13.802 1.00 78.12 216 LEU A N 1
ATOM 1700 C CA . LEU A 1 216 ? 29.537 -51.794 -14.868 1.00 78.12 216 LEU A CA 1
ATOM 1701 C C . LEU A 1 216 ? 30.198 -53.118 -14.465 1.00 78.12 216 LEU A C 1
ATOM 1703 O O . LEU A 1 216 ? 29.589 -54.175 -14.611 1.00 78.12 216 LEU A O 1
ATOM 1707 N N . LEU A 1 217 ? 31.388 -53.059 -13.858 1.00 75.38 217 LEU A N 1
ATOM 1708 C CA . LEU A 1 217 ? 32.082 -54.232 -13.317 1.00 75.38 217 LEU A CA 1
ATOM 1709 C C . LEU A 1 217 ? 31.271 -54.927 -12.215 1.00 75.38 217 LEU A C 1
ATOM 1711 O O . LEU A 1 217 ? 31.153 -56.152 -12.212 1.00 75.38 217 LEU A O 1
ATOM 1715 N N . ARG A 1 218 ? 30.654 -54.163 -11.303 1.00 80.62 218 ARG A N 1
ATOM 1716 C CA . ARG A 1 218 ? 29.796 -54.732 -10.248 1.00 80.62 218 ARG A CA 1
ATOM 1717 C C . ARG A 1 218 ? 28.551 -55.414 -10.807 1.00 80.62 218 ARG A C 1
ATOM 1719 O O . ARG A 1 218 ? 28.186 -56.488 -10.329 1.00 80.62 218 ARG A O 1
ATOM 1726 N N . ASP A 1 219 ? 27.911 -54.809 -11.802 1.00 82.50 219 ASP A N 1
ATOM 1727 C CA . ASP A 1 219 ? 26.733 -55.385 -12.448 1.00 82.50 219 ASP A CA 1
ATOM 1728 C C . ASP A 1 219 ? 27.104 -56.658 -13.238 1.00 82.50 219 ASP A C 1
ATOM 1730 O O . ASP A 1 219 ? 26.420 -57.673 -13.110 1.00 82.50 219 ASP A O 1
ATOM 1734 N N . ALA A 1 220 ? 28.245 -56.667 -13.938 1.00 81.06 220 ALA A N 1
ATOM 1735 C CA . ALA A 1 220 ? 28.739 -57.834 -14.675 1.00 81.06 220 ALA A CA 1
ATOM 1736 C C . ALA A 1 220 ? 29.079 -59.030 -13.762 1.00 81.06 220 ALA A C 1
ATOM 1738 O O . ALA A 1 220 ? 28.742 -60.175 -14.079 1.00 81.06 220 ALA A O 1
ATOM 1739 N N . VAL A 1 221 ? 29.705 -58.781 -12.604 1.00 80.56 221 VAL A N 1
ATOM 1740 C CA . VAL A 1 221 ? 29.983 -59.827 -11.601 1.00 80.56 221 VAL A CA 1
ATOM 1741 C C . VAL A 1 221 ? 28.678 -60.397 -11.037 1.00 80.56 221 VAL A C 1
ATOM 1743 O O . VAL A 1 221 ? 28.540 -61.616 -10.907 1.00 80.56 221 VAL A O 1
ATOM 1746 N N . ARG A 1 222 ? 27.686 -59.538 -10.765 1.00 80.31 222 ARG A N 1
ATOM 1747 C CA . ARG A 1 222 ? 26.370 -59.958 -10.259 1.00 80.31 222 ARG A CA 1
ATOM 1748 C C . ARG A 1 222 ? 25.619 -60.830 -11.271 1.00 80.31 222 ARG A C 1
ATOM 1750 O O . ARG A 1 222 ? 25.031 -61.842 -10.885 1.00 80.31 222 ARG A O 1
ATOM 1757 N N . ASP A 1 223 ? 25.668 -60.480 -12.553 1.00 82.12 223 ASP A N 1
ATOM 1758 C CA . ASP A 1 223 ? 25.015 -61.253 -13.615 1.00 82.12 223 ASP A CA 1
ATOM 1759 C C . ASP A 1 223 ? 25.706 -62.597 -13.874 1.00 82.12 223 ASP A C 1
ATOM 1761 O O . ASP A 1 223 ? 25.031 -63.602 -14.121 1.00 82.12 223 ASP A O 1
ATOM 1765 N N . ARG A 1 224 ? 27.037 -62.662 -13.738 1.00 76.44 224 ARG A N 1
ATOM 1766 C CA . ARG A 1 224 ? 27.780 -63.929 -13.803 1.00 76.44 224 ARG A CA 1
ATOM 1767 C C . ARG A 1 224 ? 27.378 -64.871 -12.661 1.00 76.44 224 ARG A C 1
ATOM 1769 O O . ARG A 1 224 ? 27.136 -66.052 -12.912 1.00 76.44 224 ARG A O 1
ATOM 1776 N N . LEU A 1 225 ? 27.221 -64.353 -11.439 1.00 73.44 225 LEU A N 1
ATOM 1777 C CA . LEU A 1 225 ? 26.770 -65.145 -10.287 1.00 73.44 225 LEU A CA 1
ATOM 1778 C C . LEU A 1 225 ? 25.350 -65.705 -10.491 1.00 73.44 225 LEU A C 1
ATOM 1780 O O . LEU A 1 225 ? 25.091 -66.872 -10.197 1.00 73.44 225 LEU A O 1
ATOM 1784 N N . LYS A 1 226 ? 24.440 -64.897 -11.053 1.00 75.38 226 LYS A N 1
ATOM 1785 C CA . LYS A 1 226 ? 23.065 -65.321 -11.375 1.00 75.38 226 LYS A CA 1
ATOM 1786 C C . LYS A 1 226 ? 23.011 -66.397 -12.461 1.00 75.38 226 LYS A C 1
ATOM 1788 O O . LYS A 1 226 ? 22.215 -67.327 -12.357 1.00 75.38 226 LYS A O 1
ATOM 1793 N N . LYS A 1 227 ? 23.855 -66.307 -13.493 1.00 71.88 227 LYS A N 1
ATOM 1794 C CA . LYS A 1 227 ? 23.923 -67.342 -14.540 1.00 71.88 227 LYS A CA 1
ATOM 1795 C C . LYS A 1 227 ? 24.453 -68.671 -13.997 1.00 71.88 227 LYS A C 1
ATOM 1797 O O . LYS A 1 227 ? 23.918 -69.717 -14.359 1.00 71.88 227 LYS A O 1
ATOM 1802 N N . ASN A 1 228 ? 25.434 -68.642 -13.090 1.00 68.56 228 ASN A N 1
ATOM 1803 C CA . ASN A 1 228 ? 25.928 -69.857 -12.436 1.00 68.56 228 ASN A CA 1
ATOM 1804 C C . ASN A 1 228 ? 24.871 -70.510 -11.531 1.00 68.56 228 ASN A C 1
ATOM 1806 O O . ASN A 1 228 ? 24.714 -71.729 -11.573 1.00 68.56 228 ASN A O 1
ATOM 1810 N N . SER A 1 229 ? 24.087 -69.728 -10.779 1.00 62.31 229 SER A N 1
ATOM 1811 C CA . SER A 1 229 ? 23.027 -70.288 -9.926 1.00 62.31 229 SER A CA 1
ATOM 1812 C C . SER A 1 229 ? 21.856 -70.879 -10.722 1.00 62.31 229 SER A C 1
ATOM 1814 O O . SER A 1 229 ? 21.259 -71.870 -10.303 1.00 62.31 229 SER A O 1
ATOM 1816 N N . GLN A 1 230 ? 21.551 -70.336 -11.906 1.00 61.78 230 GLN A N 1
ATOM 1817 C CA . GLN A 1 230 ? 20.544 -70.911 -12.804 1.00 61.78 230 GLN A CA 1
ATOM 1818 C C . GLN A 1 230 ? 21.022 -72.186 -13.513 1.00 61.78 230 GLN A C 1
ATOM 1820 O O . GLN A 1 230 ? 20.204 -73.068 -13.774 1.00 61.78 230 GLN A O 1
ATOM 1825 N N . LYS A 1 231 ? 22.329 -72.325 -13.784 1.00 58.69 231 LYS A N 1
ATOM 1826 C CA . LYS A 1 231 ? 22.908 -73.558 -14.345 1.00 58.69 231 LYS A CA 1
ATOM 1827 C C . LYS A 1 231 ? 22.855 -74.722 -13.349 1.00 58.69 231 LYS A C 1
AT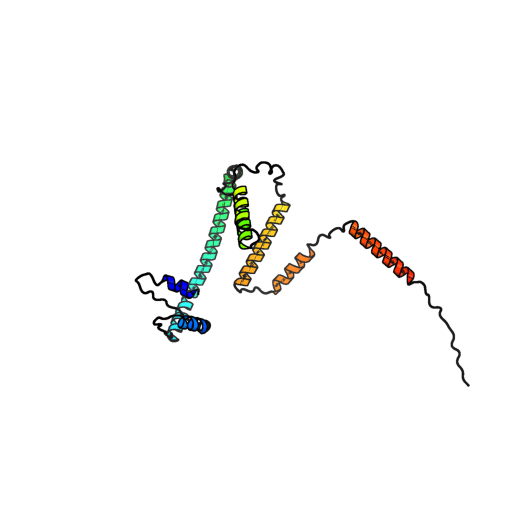OM 1829 O O . LYS A 1 231 ? 22.531 -75.832 -13.752 1.00 58.69 231 LYS A O 1
ATOM 1834 N N . ALA A 1 232 ? 23.054 -74.452 -12.056 1.00 57.38 232 ALA A N 1
ATOM 1835 C CA . ALA A 1 232 ? 22.938 -75.453 -10.990 1.00 57.38 232 ALA A CA 1
ATOM 1836 C C . ALA A 1 232 ? 21.501 -75.985 -10.787 1.00 57.38 232 ALA A C 1
ATOM 1838 O O . ALA A 1 232 ? 21.317 -77.081 -10.274 1.00 57.38 232 ALA A O 1
ATOM 1839 N N . ARG A 1 233 ? 20.472 -75.240 -11.218 1.00 56.78 233 ARG A N 1
ATOM 1840 C CA . ARG A 1 233 ? 19.054 -75.630 -11.085 1.00 56.78 233 ARG A CA 1
ATOM 1841 C C . ARG A 1 233 ? 18.489 -76.424 -12.269 1.00 56.78 233 ARG A C 1
ATOM 1843 O O . ARG A 1 233 ? 17.366 -76.902 -12.179 1.00 56.78 233 ARG A O 1
ATOM 1850 N N . LYS A 1 234 ? 19.229 -76.568 -13.376 1.00 54.09 234 LYS A N 1
ATOM 1851 C CA . LYS A 1 234 ? 18.774 -77.267 -14.599 1.00 54.09 234 LYS A CA 1
ATOM 1852 C C . LYS A 1 234 ? 19.266 -78.719 -14.714 1.00 54.09 234 LYS A C 1
ATOM 1854 O O . LYS A 1 234 ? 19.302 -79.261 -15.813 1.00 54.09 234 LYS A O 1
ATOM 1859 N N . GLY A 1 235 ? 19.635 -79.349 -13.601 1.00 53.91 235 GLY A N 1
ATOM 1860 C CA . GLY A 1 235 ? 20.178 -80.708 -13.576 1.00 53.91 235 GLY A CA 1
ATOM 1861 C C . GLY A 1 235 ? 19.424 -81.663 -12.657 1.00 53.91 235 GLY A C 1
ATOM 1862 O O . GLY A 1 235 ? 20.049 -82.198 -11.760 1.00 53.91 235 GLY A O 1
ATOM 1863 N N . THR A 1 236 ? 18.123 -81.882 -12.873 1.00 49.19 236 THR A N 1
ATOM 1864 C CA . THR A 1 236 ? 17.388 -83.086 -12.425 1.00 49.19 236 THR A CA 1
ATOM 1865 C C . THR A 1 236 ? 16.146 -83.276 -13.305 1.00 49.19 236 THR A C 1
ATOM 1867 O O . THR A 1 236 ? 15.048 -82.813 -13.004 1.00 49.19 236 THR A O 1
ATOM 1870 N N . GLY A 1 237 ? 16.329 -83.921 -14.460 1.00 45.88 237 GLY A N 1
ATOM 1871 C CA . GLY A 1 237 ? 15.222 -84.382 -15.298 1.00 45.88 237 GLY A CA 1
ATOM 1872 C C . GLY A 1 237 ? 14.495 -85.543 -14.620 1.00 45.88 237 GLY A C 1
ATOM 1873 O O . GLY A 1 237 ? 15.107 -86.553 -14.286 1.00 45.88 237 GLY A O 1
ATOM 1874 N N . THR A 1 238 ? 13.193 -85.391 -14.402 1.00 44.53 238 THR A N 1
ATOM 1875 C CA . THR A 1 238 ? 12.292 -86.406 -13.857 1.00 44.53 238 THR A CA 1
ATOM 1876 C C . THR A 1 238 ? 12.124 -87.573 -14.835 1.00 44.53 238 THR A C 1
ATOM 1878 O O . THR A 1 238 ? 11.572 -87.428 -15.925 1.00 44.53 238 THR A O 1
ATOM 1881 N N . PHE A 1 239 ? 12.602 -88.747 -14.419 1.00 47.75 239 PHE A N 1
ATOM 1882 C CA . PHE A 1 239 ? 12.370 -90.045 -15.050 1.00 47.75 239 PHE A CA 1
ATOM 1883 C C . PHE A 1 239 ? 10.867 -90.377 -14.990 1.00 47.75 239 PHE A C 1
ATOM 1885 O O . PHE A 1 239 ? 10.290 -90.488 -13.908 1.00 47.75 239 PHE A O 1
ATOM 1892 N N . LYS A 1 240 ? 10.205 -90.472 -16.150 1.00 52.31 240 LYS A N 1
ATOM 1893 C CA . LYS A 1 240 ? 8.782 -90.831 -16.262 1.00 52.31 240 LYS A CA 1
ATOM 1894 C C . LYS A 1 240 ? 8.622 -92.339 -16.054 1.00 52.31 240 LYS A C 1
ATOM 1896 O O . LYS A 1 240 ? 9.054 -93.110 -16.902 1.00 52.31 240 LYS A O 1
ATOM 1901 N N . SER A 1 241 ? 7.969 -92.759 -14.972 1.00 50.34 241 SER A N 1
ATOM 1902 C CA . SER A 1 241 ? 7.525 -94.144 -14.799 1.00 50.34 241 SER A CA 1
ATOM 1903 C C . SER A 1 241 ? 6.152 -94.347 -15.451 1.00 50.34 241 SER A C 1
ATOM 1905 O O . SER A 1 241 ? 5.178 -93.659 -15.146 1.00 50.34 241 SER A O 1
ATOM 1907 N N . SER A 1 242 ? 6.068 -95.305 -16.371 1.00 46.97 242 SER A N 1
ATOM 1908 C CA . SER A 1 242 ? 4.816 -95.812 -16.930 1.00 46.97 242 SER A CA 1
ATOM 1909 C C . SER A 1 242 ? 4.628 -97.263 -16.504 1.00 46.97 242 SER A C 1
ATOM 1911 O O . SER A 1 242 ? 5.453 -98.094 -16.866 1.00 46.97 242 SER A O 1
ATOM 1913 N N . ALA A 1 243 ? 3.550 -97.560 -15.777 1.00 44.06 243 ALA A N 1
ATOM 1914 C CA . ALA A 1 243 ? 2.622 -98.661 -16.071 1.00 44.06 243 ALA A CA 1
ATOM 1915 C C . ALA A 1 243 ? 1.687 -98.912 -14.877 1.00 44.06 243 ALA A C 1
ATOM 1917 O O . ALA A 1 243 ? 2.109 -99.260 -13.778 1.00 44.06 243 ALA A O 1
ATOM 1918 N N . ARG A 1 244 ? 0.386 -98.754 -15.136 1.00 48.00 244 ARG A N 1
ATOM 1919 C CA . ARG A 1 244 ? -0.710 -99.338 -14.357 1.00 48.00 244 ARG A CA 1
ATOM 1920 C C . ARG A 1 244 ? -0.836 -100.815 -14.734 1.00 48.00 244 ARG A C 1
ATOM 1922 O O . ARG A 1 244 ? -0.900 -101.106 -15.925 1.00 48.00 244 ARG A O 1
ATOM 1929 N N . TYR A 1 245 ? -1.081 -101.692 -13.764 1.00 45.84 245 TYR A N 1
ATOM 1930 C CA . TYR A 1 245 ? -1.957 -102.843 -13.990 1.00 45.84 245 TYR A CA 1
ATOM 1931 C C . TYR A 1 245 ? -2.880 -103.048 -12.784 1.00 45.84 245 TYR A C 1
ATOM 1933 O O . TYR A 1 245 ? -2.446 -103.036 -11.636 1.00 45.84 245 TYR A O 1
ATOM 1941 N N . LYS A 1 246 ? -4.181 -103.147 -13.070 1.00 50.09 246 LYS A N 1
ATOM 1942 C CA . LYS A 1 246 ? -5.272 -103.460 -12.138 1.00 50.09 246 LYS A CA 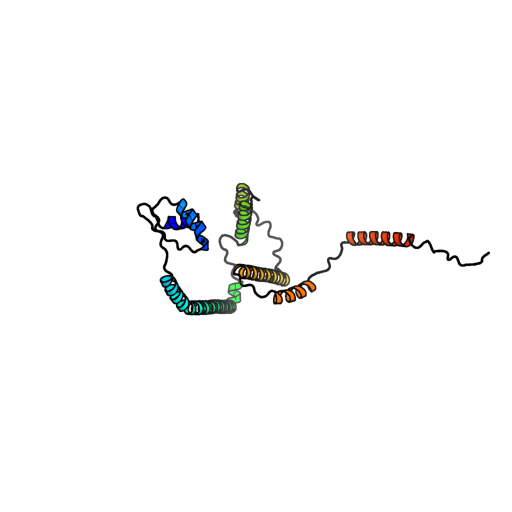1
ATOM 1943 C C . LYS A 1 246 ? -5.600 -104.950 -12.250 1.00 50.09 246 LYS A C 1
ATOM 1945 O O . LYS A 1 246 ? -5.724 -105.412 -13.379 1.00 50.09 246 LYS A O 1
ATOM 1950 N N . ARG A 1 247 ? -5.916 -105.598 -11.119 1.00 43.16 247 ARG A N 1
ATOM 1951 C CA . ARG A 1 247 ? -7.071 -106.505 -10.837 1.00 43.16 247 ARG A CA 1
ATOM 1952 C C . ARG A 1 247 ? -6.773 -107.256 -9.517 1.00 43.16 247 ARG A C 1
ATOM 1954 O O . ARG A 1 247 ? -5.657 -107.722 -9.366 1.00 43.16 247 ARG A O 1
ATOM 1961 N N . ARG A 1 248 ? -7.592 -107.157 -8.448 1.00 43.91 248 ARG A N 1
ATOM 1962 C CA . ARG A 1 248 ? -8.802 -107.972 -8.124 1.00 43.91 248 ARG A CA 1
ATOM 1963 C C . ARG A 1 248 ? -8.545 -109.457 -8.434 1.00 43.91 248 ARG A C 1
ATOM 1965 O O . ARG A 1 248 ? -8.283 -109.747 -9.591 1.00 43.91 248 ARG A O 1
ATOM 1972 N N . SER A 1 249 ? -8.589 -110.410 -7.511 1.00 41.56 249 SER A N 1
ATOM 1973 C CA . SER A 1 249 ? -9.449 -110.653 -6.340 1.00 41.56 249 SER A CA 1
ATOM 1974 C C . SER A 1 249 ? -8.656 -111.170 -5.149 1.00 41.56 249 SER A C 1
ATOM 1976 O O . SER A 1 249 ? -7.703 -111.933 -5.414 1.00 41.56 249 SER A O 1
#

Radius of gyration: 37.51 Å; chains: 1; bounding box: 76×127×65 Å

Secondary structure (DSSP, 8-state):
-HHHHHHTTT--TTSPPP------GGGHHHHHHHHHH--S-----PPPHHHHHHHHHHHHHHHHHHHHHHHHHHHHHHHHHHHHHHHHHHHHHHTHHHHHHSPP---SS-HHHHHHHHHHHHHHHTTSS-HHHHHHHHHHHH-TTS-SSS--S------HHHHHHHHHHHHHHHHHHHHHHHHHHT----TTSHHHHHHHHHHS-----PPPHHHHHHHHHHHHHHHHHHHHTS---------------

Sequence (249 aa):
EEHVHRAGRTARKGMSGVDVMLVSESDRTNAKRILKEVKGDVTMRTIPDTVIEDIKGKVSSVRAVVMARLRHEKIDAEMERTEAAISRAQTIADHKEEIFSRPKRTWFQSESEKNSLKDLSRAIVSGRLTEDTADKKRSEMQEPGAKRKGLKKGSKRMTEGEKAVAWAKRESRRGKRELDHMASIGEALPSAQYATLSKETKKAKKPKKEKTEKQLLRDAVRDRLKKNSQKARKGTGTFKSSARYKRRS

pLDDT: mean 74.06, std 18.2, range [31.05, 97.69]